Protein AF-A0A838DUM2-F1 (afdb_monomer_lite)

Structure (mmCIF, N/CA/C/O backbone):
data_AF-A0A838DUM2-F1
#
_entry.id   AF-A0A838DUM2-F1
#
loop_
_atom_site.group_PDB
_atom_site.id
_atom_site.type_symbol
_atom_site.label_atom_id
_atom_site.label_alt_id
_atom_site.label_comp_id
_atom_site.label_asym_id
_atom_site.label_entity_id
_atom_site.label_seq_id
_atom_site.pdbx_PDB_ins_code
_atom_site.Cartn_x
_atom_site.Cartn_y
_atom_site.Cartn_z
_atom_site.occupancy
_atom_site.B_iso_or_equiv
_atom_site.auth_seq_id
_atom_site.auth_comp_id
_atom_site.auth_asym_id
_atom_site.auth_atom_id
_atom_site.pdbx_PDB_model_num
ATOM 1 N N . MET A 1 1 ? -48.131 -23.706 46.538 1.00 40.94 1 MET A N 1
ATOM 2 C CA . MET A 1 1 ? -47.218 -24.618 45.820 1.00 40.94 1 MET A CA 1
ATOM 3 C C . MET A 1 1 ? -46.714 -23.875 44.597 1.00 40.94 1 MET A C 1
ATOM 5 O O . MET A 1 1 ? -47.389 -23.863 43.579 1.00 40.94 1 MET A O 1
ATOM 9 N N . MET A 1 2 ? -45.613 -23.144 44.748 1.00 37.94 2 MET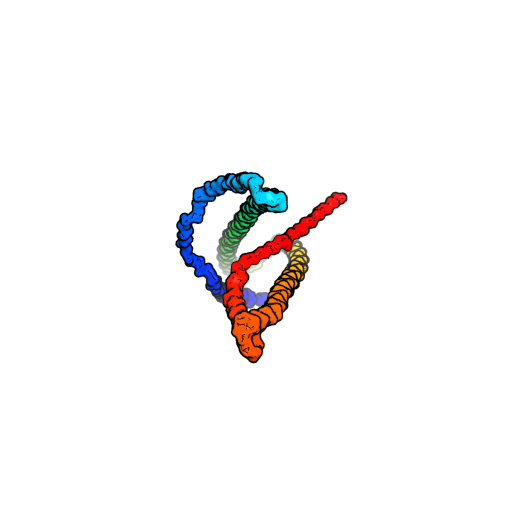 A N 1
ATOM 10 C CA . MET A 1 2 ? -44.943 -22.453 43.649 1.00 37.94 2 MET A CA 1
ATOM 11 C C . MET A 1 2 ? -43.533 -23.018 43.564 1.00 37.94 2 MET A C 1
ATOM 13 O O . MET A 1 2 ? -42.860 -23.141 44.585 1.00 37.94 2 MET A O 1
ATOM 17 N N . ALA A 1 3 ? -43.176 -23.460 42.364 1.00 44.16 3 ALA A N 1
ATOM 18 C CA . ALA A 1 3 ? -41.906 -24.080 42.050 1.00 44.16 3 ALA A CA 1
ATOM 19 C C . ALA A 1 3 ? -40.778 -23.046 42.165 1.00 44.16 3 ALA A C 1
ATOM 21 O O . ALA A 1 3 ? -40.889 -21.948 41.617 1.00 44.16 3 ALA A O 1
ATOM 22 N N . SER A 1 4 ? -39.719 -23.412 42.890 1.00 42.78 4 SER A N 1
ATOM 23 C CA . SER A 1 4 ? -38.443 -22.701 42.880 1.00 42.78 4 SER A CA 1
ATOM 24 C C . SER A 1 4 ? -37.899 -22.643 41.452 1.00 42.78 4 SER A C 1
ATOM 26 O O . SER A 1 4 ? -37.864 -23.686 40.799 1.00 42.78 4 SER A O 1
ATOM 28 N N . PRO A 1 5 ? -37.454 -21.477 40.963 1.00 54.19 5 PRO A N 1
ATOM 29 C CA . PRO A 1 5 ? -36.644 -21.427 39.761 1.00 54.19 5 PRO A CA 1
ATOM 30 C C . PRO A 1 5 ? -35.249 -21.987 40.064 1.00 54.19 5 PRO A C 1
ATOM 32 O O . PRO A 1 5 ? -34.620 -21.632 41.063 1.00 54.19 5 PRO A O 1
ATOM 35 N N . ASP A 1 6 ? -34.819 -22.893 39.191 1.00 49.31 6 ASP A N 1
ATOM 36 C CA . ASP A 1 6 ? -33.543 -23.598 39.185 1.00 49.31 6 ASP A CA 1
ATOM 37 C C . ASP A 1 6 ? -32.340 -22.666 39.393 1.00 49.31 6 ASP A C 1
ATOM 39 O O . ASP A 1 6 ? -32.016 -21.817 38.560 1.00 49.31 6 ASP A O 1
ATOM 43 N N . SER A 1 7 ? -31.637 -22.868 40.508 1.00 50.53 7 SER A N 1
ATOM 44 C CA . SER A 1 7 ? -30.382 -22.199 40.864 1.00 50.53 7 SER A CA 1
ATOM 45 C C . SER A 1 7 ? -29.144 -22.868 40.248 1.00 50.53 7 SER A C 1
ATOM 47 O O . SER A 1 7 ? -28.028 -22.626 40.699 1.00 50.53 7 SER A O 1
ATOM 49 N N . THR A 1 8 ? -29.315 -23.738 39.254 1.00 52.81 8 THR A N 1
ATOM 50 C CA . THR A 1 8 ? -28.240 -24.569 38.685 1.00 52.81 8 THR A CA 1
ATOM 51 C C . THR A 1 8 ? -27.537 -23.959 37.472 1.00 52.81 8 THR A C 1
ATOM 53 O O . THR A 1 8 ? -26.524 -24.496 37.048 1.00 52.81 8 THR A O 1
ATOM 56 N N . ASN A 1 9 ? -27.992 -22.814 36.949 1.00 47.53 9 ASN A N 1
ATOM 57 C CA . ASN A 1 9 ? -27.428 -22.230 35.720 1.00 47.53 9 ASN A CA 1
ATOM 58 C C . ASN A 1 9 ? -26.350 -21.149 35.928 1.00 47.53 9 ASN A C 1
ATOM 60 O O . ASN A 1 9 ? -25.831 -20.613 34.954 1.00 47.53 9 ASN A O 1
ATOM 64 N N . TYR A 1 10 ? -25.997 -20.803 37.171 1.00 46.34 10 TYR A N 1
ATOM 65 C CA . TYR A 1 10 ? -24.968 -19.782 37.435 1.00 46.34 10 TYR A CA 1
ATOM 66 C C . TYR A 1 10 ? -23.569 -20.351 37.696 1.00 46.34 10 TYR A C 1
ATOM 68 O O . TYR A 1 10 ? -22.596 -19.604 37.631 1.00 46.34 10 TYR A O 1
ATOM 76 N N . THR A 1 11 ? -23.435 -21.656 37.939 1.00 51.50 11 THR A N 1
ATOM 77 C CA . THR A 1 11 ? -22.122 -22.299 38.119 1.00 51.50 11 THR A CA 1
ATOM 78 C C . THR A 1 11 ? -21.442 -22.648 36.795 1.00 51.50 11 THR A C 1
ATOM 80 O O . THR A 1 11 ? -20.219 -22.649 36.738 1.00 51.50 11 THR A O 1
ATOM 83 N N . GLU A 1 12 ? -22.196 -22.834 35.708 1.00 47.06 12 GLU A N 1
ATOM 84 C CA . GLU A 1 12 ? -21.633 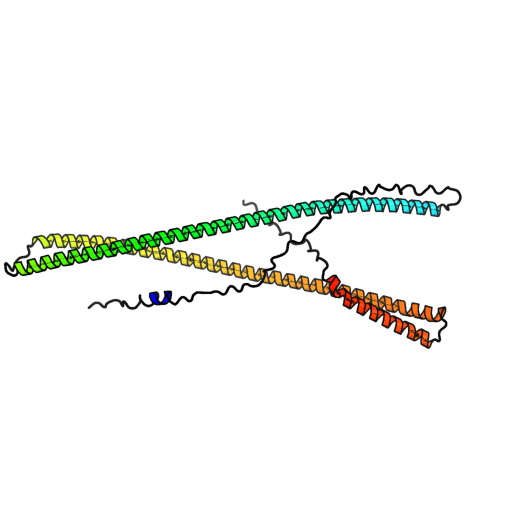-23.216 34.401 1.00 47.06 12 GLU A CA 1
ATOM 85 C C . GLU A 1 12 ? -20.885 -22.060 33.699 1.00 47.06 12 GLU A C 1
ATOM 87 O O . GLU A 1 12 ? -19.980 -22.289 32.904 1.00 47.06 12 GLU A O 1
ATOM 92 N N . TYR A 1 13 ? -21.171 -20.801 34.054 1.00 49.50 13 TYR A N 1
ATOM 93 C CA . TYR A 1 13 ? -20.429 -19.640 33.534 1.00 49.50 13 TYR A CA 1
ATOM 94 C C . TYR A 1 13 ? -19.206 -19.255 34.376 1.00 49.50 13 TYR A C 1
ATOM 96 O O . TYR A 1 13 ? -18.350 -18.519 33.889 1.00 49.50 13 TYR A O 1
ATOM 104 N N . ALA A 1 14 ? -19.115 -19.726 35.623 1.00 49.12 14 ALA A N 1
ATOM 105 C CA . ALA A 1 14 ? -17.955 -19.474 36.477 1.00 49.12 14 ALA A CA 1
ATOM 106 C C . ALA A 1 14 ? -16.799 -20.439 36.164 1.00 49.12 14 ALA A C 1
ATOM 108 O O . ALA A 1 14 ? -15.640 -20.054 36.278 1.00 49.12 14 ALA A O 1
ATOM 109 N N . GLU A 1 15 ? -17.108 -21.652 35.699 1.00 47.84 15 GLU A N 1
ATOM 110 C CA . GLU A 1 15 ? -16.102 -22.640 35.285 1.00 47.84 15 GLU A CA 1
ATOM 111 C C . GLU A 1 15 ? -15.552 -22.361 33.870 1.00 47.84 15 GLU A C 1
ATOM 113 O O . GLU A 1 15 ? -14.394 -22.644 33.583 1.00 47.84 15 GLU A O 1
ATOM 118 N N . ALA A 1 16 ? -16.317 -21.674 33.011 1.00 47.69 16 ALA A N 1
ATOM 119 C CA . ALA A 1 16 ? -15.878 -21.299 31.661 1.00 47.69 16 ALA A CA 1
ATOM 120 C C . ALA A 1 16 ? -14.837 -20.155 31.610 1.00 47.69 16 ALA A C 1
ATOM 122 O O . ALA A 1 16 ? -14.328 -19.841 30.533 1.00 47.69 16 ALA A O 1
ATOM 123 N N . ILE A 1 17 ? -14.524 -19.508 32.741 1.00 50.06 17 ILE A N 1
ATOM 124 C CA . ILE A 1 17 ? -13.531 -18.417 32.811 1.00 50.06 17 ILE A CA 1
ATOM 125 C C . ILE A 1 17 ? -12.163 -18.924 33.302 1.00 50.06 17 ILE A C 1
ATOM 127 O O . ILE A 1 17 ? -11.152 -18.288 33.008 1.00 50.06 17 ILE A O 1
ATOM 131 N N . ASP A 1 18 ? -12.104 -20.091 33.954 1.00 43.62 18 ASP A N 1
ATOM 132 C CA . ASP A 1 18 ? -10.847 -20.695 34.435 1.00 43.62 18 ASP A CA 1
ATOM 133 C C . ASP A 1 18 ? -10.239 -21.712 33.439 1.00 43.62 18 ASP A C 1
ATOM 135 O O . ASP A 1 18 ? -9.078 -22.093 33.568 1.00 43.62 18 ASP A O 1
ATOM 139 N N . GLU A 1 19 ? -10.980 -22.092 32.386 1.00 44.69 19 GLU A N 1
ATOM 140 C CA . GLU A 1 19 ? -10.500 -22.917 31.256 1.00 44.69 19 GLU A CA 1
ATOM 141 C C . GLU A 1 19 ? -10.211 -22.115 29.971 1.00 44.69 19 GLU A C 1
ATOM 143 O O . GLU A 1 19 ? -10.012 -22.684 28.894 1.00 44.69 19 GLU A O 1
ATOM 148 N N . ALA A 1 20 ? -10.128 -20.784 30.053 1.00 42.66 20 ALA A N 1
ATOM 149 C CA . ALA A 1 20 ? -9.544 -20.004 28.968 1.00 42.66 20 ALA A CA 1
ATOM 150 C C . ALA A 1 20 ? -8.030 -20.264 28.941 1.00 42.66 20 ALA A C 1
ATOM 152 O O . ALA A 1 20 ? -7.252 -19.588 29.619 1.00 42.66 20 ALA A O 1
ATOM 153 N N . GLU A 1 21 ? -7.632 -21.274 28.161 1.00 47.03 21 GLU A N 1
ATOM 154 C CA . GLU A 1 21 ? -6.247 -21.545 27.793 1.00 47.03 21 GLU A CA 1
ATOM 155 C C . GLU A 1 21 ? -5.507 -20.220 27.557 1.00 47.03 21 GLU A C 1
ATOM 157 O O . GLU A 1 21 ? -6.019 -19.349 26.837 1.00 47.03 21 GLU A O 1
ATOM 162 N N . PRO A 1 22 ? -4.300 -20.027 28.120 1.00 45.38 22 PRO A N 1
ATOM 163 C CA . PRO A 1 22 ? -3.487 -18.911 27.696 1.00 45.38 22 PRO A CA 1
ATOM 164 C C . PRO A 1 22 ? -3.263 -19.110 26.202 1.00 45.38 22 PRO A C 1
ATOM 166 O O . PRO A 1 22 ? -2.582 -20.046 25.791 1.00 45.38 22 PRO A O 1
ATOM 169 N N . ILE A 1 23 ? -3.833 -18.227 25.382 1.00 47.06 23 ILE A N 1
ATOM 170 C CA . ILE A 1 23 ? -3.444 -18.086 23.985 1.00 47.06 23 ILE A CA 1
ATOM 171 C C . ILE A 1 23 ? -2.022 -17.515 24.018 1.00 47.06 23 ILE A C 1
ATOM 173 O O . ILE A 1 23 ? -1.770 -16.340 23.756 1.00 47.06 23 ILE A O 1
ATOM 177 N N . THR A 1 24 ? -1.058 -18.368 24.353 1.00 43.62 24 THR A N 1
ATOM 178 C CA . THR A 1 24 ? 0.316 -18.309 23.885 1.00 43.62 24 THR A CA 1
ATOM 179 C C . THR A 1 24 ? 0.258 -18.594 22.393 1.00 43.62 24 THR A C 1
ATOM 181 O O . THR A 1 24 ? 0.690 -19.631 21.891 1.00 43.62 24 THR A O 1
ATOM 184 N N . GLY A 1 25 ? -0.289 -17.617 21.666 1.00 37.62 25 GLY A N 1
ATOM 185 C CA . GLY A 1 25 ? 0.040 -17.401 20.278 1.00 37.62 25 GLY A CA 1
ATOM 186 C C . GLY A 1 25 ? 1.548 -17.249 20.237 1.00 37.62 25 GLY A C 1
ATOM 187 O O . GLY A 1 25 ? 2.103 -16.205 20.579 1.00 37.62 25 GLY A O 1
ATOM 188 N N . THR A 1 26 ? 2.202 -18.348 19.894 1.00 36.12 26 THR A N 1
ATOM 189 C CA . THR A 1 26 ? 3.570 -18.398 19.424 1.00 36.12 26 THR A CA 1
ATOM 190 C C . THR A 1 26 ? 3.612 -17.457 18.229 1.00 36.12 26 THR A C 1
ATOM 192 O O . THR A 1 26 ? 3.301 -17.821 17.100 1.00 36.12 26 THR A O 1
ATOM 195 N N . PHE A 1 27 ? 3.939 -16.193 18.497 1.00 38.66 27 PHE A N 1
ATOM 196 C CA . PHE A 1 27 ? 4.545 -15.337 17.501 1.00 38.66 27 PHE A CA 1
ATOM 197 C C . PHE A 1 27 ? 5.826 -16.056 17.114 1.00 38.66 27 PHE A C 1
ATOM 199 O O . PHE A 1 27 ? 6.833 -15.965 17.816 1.00 38.66 27 PHE A O 1
ATOM 206 N N . GLU A 1 28 ? 5.774 -16.827 16.029 1.00 34.78 28 GLU A N 1
ATOM 207 C CA . GLU A 1 28 ? 6.989 -17.144 15.309 1.00 34.78 28 GLU A CA 1
ATOM 208 C C . GLU A 1 28 ? 7.709 -15.815 15.050 1.00 34.78 28 GLU A C 1
ATOM 210 O O . GLU A 1 28 ? 7.148 -14.923 14.399 1.00 34.78 28 GLU A O 1
ATOM 215 N N . PRO A 1 29 ? 8.946 -15.647 15.543 1.00 44.38 29 PRO A N 1
ATOM 216 C CA . PRO A 1 29 ? 9.801 -14.578 15.086 1.00 44.38 29 PRO A CA 1
ATOM 217 C C . PRO A 1 29 ? 10.271 -14.986 13.691 1.00 44.38 29 PRO A C 1
ATOM 219 O O . PRO A 1 29 ? 11.353 -15.544 13.511 1.00 44.38 29 PRO A O 1
ATOM 222 N N . SER A 1 30 ? 9.424 -14.749 12.692 1.00 36.03 30 SER A N 1
ATOM 223 C CA . SER A 1 30 ? 9.791 -14.919 11.292 1.00 36.03 30 SER A CA 1
ATOM 224 C C . SER A 1 30 ? 10.743 -13.783 10.914 1.00 36.03 30 SER A C 1
ATOM 226 O O . SER A 1 30 ? 10.346 -12.690 10.523 1.00 36.03 30 SER A O 1
ATOM 228 N N . THR A 1 31 ? 12.021 -14.036 11.200 1.00 48.41 31 THR A N 1
ATOM 229 C CA . THR A 1 31 ? 13.202 -13.644 10.427 1.00 48.41 31 THR A CA 1
ATOM 230 C C . THR A 1 31 ? 13.082 -12.349 9.623 1.00 48.41 31 THR A C 1
ATOM 232 O O . THR A 1 31 ? 12.825 -12.389 8.425 1.00 48.41 31 THR A O 1
ATOM 235 N N . ASP A 1 32 ? 13.417 -11.220 10.248 1.00 34.44 32 ASP A N 1
ATOM 236 C CA . ASP A 1 32 ? 14.267 -10.233 9.569 1.00 34.44 32 ASP A CA 1
ATOM 237 C C . ASP A 1 32 ? 15.098 -9.418 10.573 1.00 34.44 32 ASP A C 1
ATOM 239 O O . ASP A 1 32 ? 15.127 -8.190 10.612 1.00 34.44 32 ASP A O 1
ATOM 243 N N . ALA A 1 33 ? 15.809 -10.145 11.436 1.00 39.12 33 ALA A N 1
ATOM 244 C CA . ALA A 1 33 ? 17.006 -9.619 12.065 1.00 39.12 33 ALA A CA 1
ATOM 245 C C . ALA A 1 33 ? 18.149 -9.659 11.038 1.00 39.12 33 ALA A C 1
ATOM 247 O O . ALA A 1 33 ? 18.987 -10.556 11.054 1.00 39.12 33 ALA A O 1
ATOM 248 N N . MET A 1 34 ? 18.218 -8.650 10.171 1.00 31.22 34 MET A N 1
ATOM 249 C CA . MET A 1 34 ? 19.501 -8.170 9.653 1.00 31.22 34 MET A CA 1
ATOM 250 C C . MET A 1 34 ? 19.785 -6.800 10.258 1.00 31.22 34 MET A C 1
ATOM 252 O O . MET A 1 34 ? 19.723 -5.747 9.627 1.00 31.22 34 MET A O 1
ATOM 256 N N . VAL A 1 35 ? 20.124 -6.842 11.544 1.00 41.22 35 VAL A N 1
ATOM 257 C CA . VAL A 1 35 ? 20.884 -5.785 12.194 1.00 41.22 35 VAL A CA 1
ATOM 258 C C . VAL A 1 35 ? 22.358 -5.969 11.820 1.00 41.22 35 VAL A C 1
ATOM 260 O O . VAL A 1 35 ? 22.960 -6.995 12.122 1.00 41.22 35 VAL A O 1
ATOM 263 N N . GLN A 1 36 ? 22.906 -4.892 11.246 1.00 39.31 36 GLN A N 1
ATOM 264 C CA . GLN A 1 36 ? 24.317 -4.476 11.178 1.00 39.31 36 GLN A CA 1
ATOM 265 C C . GLN A 1 36 ? 25.225 -5.002 10.044 1.00 39.31 36 GLN A C 1
ATOM 267 O O . GLN A 1 36 ? 25.034 -6.104 9.542 1.00 39.31 36 GLN A O 1
ATOM 272 N N . PRO A 1 37 ? 26.264 -4.222 9.643 1.00 43.34 37 PRO A N 1
ATOM 273 C CA . PRO A 1 37 ? 26.786 -3.025 10.312 1.00 43.34 37 PRO A CA 1
ATOM 274 C C . PRO A 1 37 ? 26.807 -1.746 9.466 1.00 43.34 37 PRO A C 1
ATOM 276 O O . PRO A 1 37 ? 26.783 -1.750 8.236 1.00 43.34 37 PRO A O 1
ATOM 279 N N . ALA A 1 38 ? 26.968 -0.634 10.185 1.00 44.72 38 ALA A N 1
ATOM 280 C CA . ALA A 1 38 ? 27.585 0.581 9.686 1.00 44.72 38 ALA A CA 1
ATOM 281 C C . ALA A 1 38 ? 28.856 0.241 8.883 1.00 44.72 38 ALA A C 1
ATOM 283 O O . ALA A 1 38 ? 29.897 -0.107 9.440 1.00 44.72 38 ALA A O 1
ATOM 284 N N . ARG A 1 39 ? 28.768 0.347 7.557 1.00 35.72 39 ARG A N 1
ATOM 285 C CA . ARG A 1 39 ? 29.913 0.329 6.645 1.00 35.72 39 ARG A CA 1
ATOM 286 C C . ARG A 1 39 ? 30.048 1.709 6.021 1.00 35.72 39 ARG A C 1
ATOM 288 O O . ARG A 1 39 ? 29.409 2.032 5.031 1.00 35.72 39 ARG A O 1
ATOM 295 N N . SER A 1 40 ? 30.857 2.530 6.680 1.00 40.75 40 SER A N 1
ATOM 296 C CA . SER A 1 40 ? 31.977 3.231 6.049 1.00 40.75 40 SER A CA 1
ATOM 297 C C . SER A 1 40 ? 31.897 3.454 4.528 1.00 40.75 40 SER A C 1
ATOM 299 O O . SER A 1 40 ? 32.731 2.945 3.782 1.00 40.75 40 SER A O 1
ATOM 301 N N . GLU A 1 41 ? 31.027 4.355 4.069 1.00 37.34 41 GLU A N 1
ATOM 302 C CA . GLU A 1 41 ? 31.350 5.150 2.880 1.00 37.34 41 GLU A CA 1
ATOM 303 C C . GLU A 1 41 ? 32.230 6.323 3.304 1.00 37.34 41 GLU A C 1
ATOM 305 O O . GLU A 1 41 ? 31.829 7.471 3.497 1.00 37.34 41 GLU A O 1
ATOM 310 N N . ARG A 1 42 ? 33.509 5.972 3.460 1.00 39.28 42 ARG A N 1
ATOM 311 C CA . ARG A 1 42 ? 34.613 6.868 3.146 1.00 39.28 42 ARG A CA 1
ATOM 312 C C . ARG A 1 42 ? 34.259 7.650 1.884 1.00 39.28 42 ARG A C 1
ATOM 314 O O . ARG A 1 42 ? 33.980 7.057 0.849 1.00 39.28 42 ARG A O 1
ATOM 321 N N . GLN A 1 43 ? 34.376 8.969 1.987 1.00 47.84 43 GLN A N 1
ATOM 322 C CA . GLN A 1 43 ? 35.115 9.785 1.027 1.00 47.84 43 GLN A CA 1
ATOM 323 C C . GLN A 1 43 ? 35.125 9.235 -0.403 1.00 47.84 43 GLN A C 1
ATOM 325 O O . GLN A 1 43 ? 36.002 8.445 -0.749 1.00 47.84 43 GLN A O 1
ATOM 330 N N . ARG A 1 44 ? 34.233 9.754 -1.250 1.00 45.66 44 ARG A N 1
ATOM 331 C CA . ARG A 1 44 ? 34.570 10.252 -2.595 1.00 45.66 44 ARG A CA 1
ATOM 332 C C . ARG A 1 44 ? 33.313 10.763 -3.292 1.00 45.66 44 ARG A C 1
ATOM 334 O O . ARG A 1 44 ? 32.663 10.051 -4.036 1.00 45.66 44 ARG A O 1
ATOM 341 N N . ALA A 1 45 ? 33.047 12.051 -3.129 1.00 36.97 45 ALA A N 1
ATOM 342 C CA . ALA A 1 45 ? 32.446 12.846 -4.194 1.00 36.97 45 ALA A CA 1
ATOM 343 C C . ALA A 1 45 ? 32.871 14.301 -4.011 1.00 36.97 45 ALA A C 1
ATOM 345 O O . ALA A 1 45 ? 32.127 15.178 -3.592 1.00 36.97 45 ALA A O 1
ATOM 346 N N . ASN A 1 46 ? 34.149 14.512 -4.294 1.00 45.50 46 ASN A N 1
ATOM 347 C CA . ASN A 1 46 ? 34.711 15.778 -4.724 1.00 45.50 46 ASN A CA 1
ATOM 348 C C . ASN A 1 46 ? 33.720 16.503 -5.668 1.00 45.50 46 ASN A C 1
ATOM 350 O O . ASN A 1 46 ? 33.431 15.952 -6.729 1.00 45.50 46 ASN A O 1
ATOM 354 N N . PRO A 1 47 ? 33.282 17.750 -5.412 1.00 45.03 47 PRO A N 1
ATOM 355 C CA . PRO A 1 47 ? 32.909 18.645 -6.494 1.00 45.03 47 PRO A CA 1
ATOM 356 C C . PRO A 1 47 ? 34.122 19.483 -6.936 1.00 45.03 47 PRO A C 1
ATOM 358 O O . PRO A 1 47 ? 33.958 20.515 -7.577 1.00 45.03 47 PRO A O 1
ATOM 361 N N . ARG A 1 48 ? 35.369 19.060 -6.661 1.00 44.25 48 ARG A N 1
ATOM 362 C CA . ARG A 1 48 ? 36.534 19.516 -7.441 1.00 44.25 48 ARG A CA 1
ATOM 363 C C . ARG A 1 48 ? 36.695 18.628 -8.661 1.00 44.25 48 ARG A C 1
ATOM 365 O O . ARG A 1 48 ? 37.500 17.707 -8.712 1.00 44.25 48 ARG A O 1
ATOM 372 N N . GLY A 1 49 ? 35.845 18.922 -9.627 1.00 42.00 49 GLY A N 1
ATOM 373 C CA . GLY A 1 49 ? 35.839 18.303 -10.940 1.00 42.00 49 GLY A CA 1
ATOM 374 C C . GLY A 1 49 ? 35.052 19.122 -11.951 1.00 42.00 49 GLY A C 1
ATOM 375 O O . GLY A 1 49 ? 34.682 18.597 -12.992 1.00 42.00 49 GLY A O 1
ATOM 376 N N . ARG A 1 50 ? 34.824 20.420 -11.691 1.00 45.19 50 ARG A N 1
ATOM 377 C CA . ARG A 1 50 ? 34.692 21.400 -12.773 1.00 45.19 50 ARG A CA 1
ATOM 378 C C . ARG A 1 50 ? 36.047 21.464 -13.484 1.00 45.19 50 ARG A C 1
ATOM 380 O O . ARG A 1 50 ? 36.758 22.458 -13.408 1.00 45.19 50 ARG A O 1
ATOM 387 N N . GLN A 1 51 ? 36.393 20.403 -14.211 1.00 43.94 51 GLN A N 1
ATOM 388 C CA . GLN A 1 51 ? 37.031 20.609 -15.491 1.00 43.94 51 GLN A CA 1
ATOM 389 C C . GLN A 1 51 ? 35.981 21.375 -16.286 1.00 43.94 51 GLN A C 1
ATOM 391 O O . GLN A 1 51 ? 35.068 20.815 -16.889 1.00 43.94 51 GLN A O 1
ATOM 396 N N . GLN A 1 52 ? 36.077 22.701 -16.192 1.00 44.78 52 GLN A N 1
ATOM 397 C CA . GLN A 1 52 ? 35.878 23.544 -17.347 1.00 44.78 52 GLN A CA 1
ATOM 398 C C . GLN A 1 52 ? 36.685 22.864 -18.450 1.00 44.78 52 GLN A C 1
ATOM 400 O O . GLN A 1 52 ? 37.889 23.079 -18.572 1.00 44.78 52 GLN A O 1
ATOM 405 N N . ILE A 1 53 ? 36.047 21.953 -19.186 1.00 48.69 53 ILE A N 1
ATOM 406 C CA . ILE A 1 53 ? 36.510 21.582 -20.505 1.00 48.69 53 ILE A CA 1
ATOM 407 C C . ILE A 1 53 ? 36.419 22.916 -21.216 1.00 48.69 53 ILE A C 1
ATOM 409 O O . ILE A 1 53 ? 35.336 23.349 -21.611 1.00 48.69 53 ILE A O 1
ATOM 413 N N . HIS A 1 54 ? 37.544 23.636 -21.221 1.00 42.38 54 HIS A N 1
ATOM 414 C CA . HIS A 1 54 ? 37.738 24.760 -22.104 1.00 42.38 54 HIS A CA 1
ATOM 415 C C . HIS A 1 54 ? 37.184 24.287 -23.440 1.00 42.38 54 HIS A C 1
ATOM 417 O O . HIS A 1 54 ? 37.531 23.167 -23.846 1.00 42.38 54 HIS A O 1
ATOM 423 N N . PRO A 1 55 ? 36.293 25.044 -24.094 1.00 48.78 55 PRO A N 1
ATOM 424 C CA . PRO A 1 55 ? 36.005 24.774 -25.483 1.00 48.78 55 PRO A CA 1
ATOM 425 C C . PRO A 1 55 ? 37.356 24.906 -26.181 1.00 48.78 55 PRO A C 1
ATOM 427 O O . PRO A 1 55 ? 37.799 26.011 -26.481 1.00 48.78 55 PRO A O 1
ATOM 430 N N . ARG A 1 56 ? 38.080 23.786 -26.329 1.00 45.50 56 ARG A N 1
ATOM 431 C CA . ARG A 1 56 ? 39.288 23.725 -27.131 1.00 45.50 56 ARG A CA 1
ATOM 432 C C . ARG A 1 56 ? 38.801 24.204 -28.477 1.00 45.50 56 ARG A C 1
ATOM 434 O O . ARG A 1 56 ? 37.992 23.519 -29.108 1.00 45.50 56 ARG A O 1
ATOM 441 N N . HIS A 1 57 ? 39.226 25.415 -28.823 1.00 47.28 57 HIS A N 1
ATOM 442 C CA . HIS A 1 57 ? 39.169 25.979 -30.153 1.00 47.28 57 HIS A CA 1
ATOM 443 C C . HIS A 1 57 ? 39.683 24.901 -31.106 1.00 47.28 57 HIS A C 1
ATOM 445 O O . HIS A 1 57 ? 40.875 24.720 -31.305 1.00 47.28 57 HIS A O 1
ATOM 451 N N . THR A 1 58 ? 38.751 24.108 -31.607 1.00 50.59 58 THR A N 1
ATOM 452 C CA . THR A 1 58 ? 38.932 23.141 -32.687 1.00 50.59 58 THR A CA 1
ATOM 453 C C . THR A 1 58 ? 38.218 23.658 -33.933 1.00 50.59 58 THR A C 1
ATOM 455 O O . THR A 1 58 ? 38.079 22.932 -34.907 1.00 50.59 58 THR A O 1
ATOM 458 N N . ASP A 1 59 ? 37.793 24.928 -33.907 1.00 50.44 59 ASP A N 1
ATOM 459 C CA . ASP A 1 59 ? 37.261 25.659 -35.059 1.00 50.44 59 ASP A CA 1
ATOM 460 C C . ASP A 1 59 ? 38.359 26.184 -35.983 1.00 50.44 59 ASP A C 1
ATOM 462 O O . ASP A 1 59 ? 38.071 26.631 -37.087 1.00 50.44 59 ASP A O 1
ATOM 466 N N . LEU A 1 60 ? 39.624 26.059 -35.590 1.00 54.88 60 LEU A N 1
ATOM 467 C CA . LEU A 1 60 ? 40.752 26.367 -36.452 1.00 54.88 60 LEU A CA 1
ATOM 468 C C . LEU A 1 60 ? 41.481 25.065 -36.778 1.00 54.88 60 LEU A C 1
ATOM 470 O O . LEU A 1 60 ? 42.580 24.802 -36.300 1.00 54.88 60 LEU A O 1
ATOM 474 N N . LEU A 1 61 ? 40.851 24.228 -37.608 1.00 53.38 61 LEU A N 1
ATOM 475 C CA . LEU A 1 61 ? 41.658 23.433 -38.536 1.00 53.38 61 LEU A CA 1
ATOM 476 C C . LEU A 1 61 ? 42.529 24.445 -39.299 1.00 53.38 61 LEU A C 1
ATOM 478 O O . LEU A 1 61 ? 41.950 25.417 -39.799 1.00 53.38 61 LEU A O 1
ATOM 482 N N . PRO A 1 62 ? 43.865 24.271 -39.348 1.00 58.75 62 PRO A N 1
ATOM 483 C CA . PRO A 1 62 ? 44.747 25.222 -40.011 1.00 58.75 62 PRO A CA 1
ATOM 484 C C . PRO A 1 62 ? 44.204 25.511 -41.416 1.00 58.75 62 PRO A C 1
ATOM 486 O O . PRO A 1 62 ? 43.720 24.578 -42.072 1.00 58.75 62 PRO A O 1
ATOM 489 N N . PRO A 1 63 ? 44.187 26.782 -41.861 1.00 54.88 63 PRO A N 1
ATOM 490 C CA . PRO A 1 63 ? 43.829 27.085 -43.235 1.00 54.88 63 PRO A CA 1
ATOM 491 C C . PRO A 1 63 ? 44.759 26.254 -44.115 1.00 54.88 63 PRO A C 1
ATOM 493 O O . PRO A 1 63 ? 45.976 26.364 -44.010 1.00 54.88 63 PRO A O 1
ATOM 496 N N . LEU A 1 64 ? 44.183 25.342 -44.899 1.00 52.38 64 LEU A N 1
ATOM 497 C CA . LEU A 1 64 ? 44.930 24.624 -45.920 1.00 52.38 64 LEU A CA 1
ATOM 498 C C . LEU A 1 64 ? 45.474 25.700 -46.857 1.00 52.38 64 LEU A C 1
ATOM 500 O O . LEU A 1 64 ? 44.689 26.351 -47.548 1.00 52.38 64 LEU A O 1
ATOM 504 N N . GLU A 1 65 ? 46.787 25.926 -46.805 1.00 47.97 65 GLU A N 1
ATOM 505 C CA . GLU A 1 65 ? 47.499 26.738 -47.785 1.00 47.97 65 GLU A CA 1
ATOM 506 C C . GLU A 1 65 ? 47.066 26.272 -49.180 1.00 47.97 65 GLU A C 1
ATOM 508 O O . GLU A 1 65 ? 46.988 25.077 -49.483 1.00 47.97 65 GLU A O 1
ATOM 513 N N . SER A 1 66 ? 46.644 27.242 -49.977 1.00 51.41 66 SER A N 1
ATOM 514 C CA . SER A 1 66 ? 45.709 27.122 -51.094 1.00 51.41 66 SER A CA 1
ATOM 515 C C . SER A 1 66 ? 46.250 26.434 -52.344 1.00 51.41 66 SER A C 1
ATOM 517 O O . SER A 1 66 ? 45.583 26.460 -53.376 1.00 51.41 66 SER A O 1
ATOM 519 N N . ASP A 1 67 ? 47.415 25.797 -52.297 1.00 52.56 67 ASP A N 1
ATOM 520 C CA . ASP A 1 67 ? 48.172 25.658 -53.540 1.00 52.56 67 ASP A CA 1
ATOM 521 C C . ASP A 1 67 ? 47.964 24.335 -54.288 1.00 52.56 67 ASP A C 1
ATOM 523 O O . ASP A 1 67 ? 48.376 24.234 -55.437 1.00 52.56 67 ASP A O 1
ATOM 527 N N . THR A 1 68 ? 47.237 23.345 -53.743 1.00 54.75 68 THR A N 1
ATOM 528 C CA . THR A 1 68 ? 46.901 22.106 -54.497 1.00 54.75 68 THR A CA 1
ATOM 529 C C . THR A 1 68 ? 45.610 21.373 -54.076 1.00 54.75 68 THR A C 1
ATOM 531 O O . THR A 1 68 ? 45.465 20.173 -54.321 1.00 54.75 68 THR A O 1
ATOM 534 N N . THR A 1 69 ? 44.613 22.027 -53.464 1.00 58.47 69 THR A N 1
ATOM 535 C CA . THR A 1 69 ? 43.356 21.334 -53.097 1.00 58.47 69 THR A CA 1
ATOM 536 C C . THR A 1 69 ? 42.279 21.451 -54.177 1.00 58.47 69 THR A C 1
ATOM 538 O O . THR A 1 69 ? 41.740 22.518 -54.453 1.00 58.47 69 THR A O 1
ATOM 541 N N . SER A 1 70 ? 41.915 20.311 -54.775 1.00 70.06 70 SER A N 1
ATOM 542 C CA . SER A 1 70 ? 40.782 20.195 -55.702 1.00 70.06 70 SER A CA 1
ATOM 543 C C . SER A 1 70 ? 39.504 20.813 -55.096 1.00 70.06 70 SER A C 1
ATOM 545 O O . SER A 1 70 ? 39.184 20.519 -53.940 1.00 70.06 70 SER A O 1
ATOM 547 N N . PRO A 1 71 ? 38.700 21.588 -55.854 1.00 76.81 71 PRO A N 1
ATOM 548 C CA . PRO A 1 71 ? 37.491 22.255 -55.347 1.00 76.81 71 PRO A CA 1
ATOM 549 C C . PRO A 1 71 ? 36.450 21.286 -54.758 1.00 76.81 71 PRO A C 1
ATOM 551 O O . PRO A 1 71 ? 35.605 21.685 -53.955 1.00 76.81 71 PRO A O 1
ATOM 554 N N . LYS A 1 72 ? 36.517 19.996 -55.117 1.00 79.62 72 LYS A N 1
ATOM 555 C CA . LYS A 1 72 ? 35.692 18.936 -54.518 1.00 79.62 72 LYS A CA 1
ATOM 556 C C . LYS A 1 72 ? 36.045 18.688 -53.046 1.00 79.62 72 LYS A C 1
ATOM 558 O O . LYS A 1 72 ? 35.141 18.536 -52.230 1.00 79.62 72 LYS A O 1
ATOM 563 N N . ILE A 1 73 ? 37.335 18.717 -52.703 1.00 78.69 73 ILE A N 1
ATOM 564 C CA . ILE A 1 73 ? 37.830 18.518 -51.332 1.00 78.69 73 ILE A CA 1
ATOM 565 C C . ILE A 1 73 ? 37.426 19.712 -50.458 1.00 78.69 73 ILE A C 1
ATOM 567 O O . ILE A 1 73 ? 36.927 19.522 -49.353 1.00 78.69 73 ILE A O 1
ATOM 571 N N . ALA A 1 74 ? 37.537 20.938 -50.978 1.00 78.31 74 ALA A N 1
ATOM 572 C CA . ALA A 1 74 ? 37.124 22.145 -50.259 1.00 78.31 74 ALA A CA 1
ATOM 573 C C . ALA A 1 74 ? 35.622 22.141 -49.904 1.00 78.31 74 ALA A C 1
ATOM 575 O O . ALA A 1 74 ? 35.253 22.458 -48.772 1.00 78.31 74 ALA A O 1
ATOM 576 N N . ARG A 1 75 ? 34.752 21.713 -50.834 1.00 83.69 75 ARG A N 1
ATOM 577 C CA . ARG A 1 75 ? 33.308 21.560 -50.569 1.00 83.69 75 ARG A CA 1
ATOM 578 C C . ARG A 1 75 ? 33.022 20.487 -49.522 1.00 83.69 75 ARG A C 1
ATOM 580 O O . ARG A 1 75 ? 32.210 20.716 -48.633 1.00 83.69 75 ARG A O 1
ATOM 587 N N . GLN A 1 76 ? 33.706 19.346 -49.589 1.00 86.00 76 GLN A N 1
ATOM 588 C CA . GLN A 1 76 ? 33.536 18.278 -48.604 1.00 86.00 76 GLN A CA 1
ATOM 589 C C . GLN A 1 76 ? 33.956 18.730 -47.197 1.00 86.00 76 GLN A C 1
ATOM 591 O O . GLN A 1 76 ? 33.252 18.460 -46.229 1.00 86.00 76 GLN A O 1
ATOM 596 N N . VAL A 1 77 ? 35.055 19.481 -47.076 1.00 85.19 77 VAL A N 1
ATOM 597 C CA . VAL A 1 77 ? 35.492 20.056 -45.794 1.00 85.19 77 VAL A CA 1
ATOM 598 C C . VAL A 1 77 ? 34.477 21.071 -45.256 1.00 85.19 77 VAL A C 1
ATOM 600 O O . VAL A 1 77 ? 34.225 21.085 -44.052 1.00 85.19 77 VAL A O 1
ATOM 603 N N . ALA A 1 78 ? 33.863 21.889 -46.117 1.00 85.19 78 ALA A N 1
ATOM 604 C CA . ALA A 1 78 ? 32.804 22.813 -45.707 1.00 85.19 78 ALA A CA 1
ATOM 605 C C . ALA A 1 78 ? 31.573 22.071 -45.152 1.00 85.19 78 ALA A C 1
ATOM 607 O O . ALA A 1 78 ? 31.126 22.389 -44.050 1.00 85.19 78 ALA A O 1
ATOM 608 N N . VAL A 1 79 ? 31.106 21.021 -45.839 1.00 90.38 79 VAL A N 1
ATOM 609 C CA . VAL A 1 79 ? 29.984 20.179 -45.375 1.00 90.38 79 VAL A CA 1
ATOM 610 C C . VAL A 1 79 ? 30.303 19.522 -44.027 1.00 90.38 79 VAL A C 1
ATOM 612 O O . VAL A 1 79 ? 29.519 19.622 -43.087 1.00 90.38 79 VAL A O 1
ATOM 615 N N . MET A 1 80 ? 31.496 18.941 -43.871 1.00 85.44 80 MET A N 1
ATOM 616 C CA . MET A 1 80 ? 31.915 18.309 -42.609 1.00 85.44 80 MET A CA 1
ATOM 617 C C . MET A 1 80 ? 32.015 19.305 -41.439 1.00 85.44 80 MET A C 1
ATOM 619 O O . MET A 1 80 ? 31.831 18.926 -40.276 1.00 85.44 80 MET A O 1
ATOM 623 N N . ARG A 1 81 ? 32.317 20.582 -41.719 1.00 87.50 81 ARG A N 1
ATOM 624 C CA . ARG A 1 81 ? 32.323 21.659 -40.715 1.00 87.50 81 ARG A CA 1
ATOM 625 C C . ARG A 1 81 ? 30.907 22.048 -40.301 1.00 87.50 81 ARG A C 1
ATOM 627 O O . ARG A 1 81 ? 30.656 22.211 -39.106 1.00 87.50 81 ARG A O 1
ATOM 634 N N . GLU A 1 82 ? 29.987 22.163 -41.254 1.00 93.00 82 GLU A N 1
ATOM 635 C CA . GLU A 1 82 ? 28.574 22.438 -40.973 1.00 93.00 82 GLU A CA 1
ATOM 636 C C . GLU A 1 82 ? 27.929 21.311 -40.161 1.00 93.00 82 GLU A C 1
ATOM 638 O O . GLU A 1 82 ? 27.273 21.577 -39.150 1.00 93.00 82 GLU A O 1
ATOM 643 N N . GLU A 1 83 ? 28.190 20.054 -40.521 1.00 92.06 83 GLU A N 1
ATOM 644 C CA . GLU A 1 83 ? 27.711 18.890 -39.772 1.00 92.06 83 GLU A CA 1
ATOM 645 C C . GLU A 1 83 ? 28.282 18.846 -38.353 1.00 92.06 83 GLU A C 1
ATOM 647 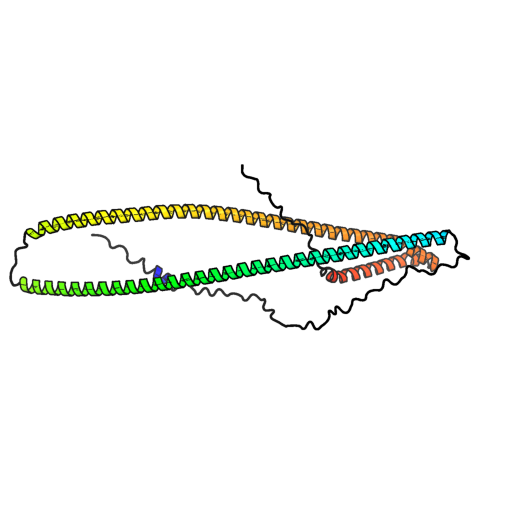O O . GLU A 1 83 ? 27.531 18.658 -37.396 1.00 92.06 83 GLU A O 1
ATOM 652 N N . ASN A 1 84 ? 29.582 19.107 -38.172 1.00 90.19 84 ASN A N 1
ATOM 653 C CA . ASN A 1 84 ? 30.166 19.212 -36.832 1.00 90.19 84 ASN A CA 1
ATOM 654 C C . ASN A 1 84 ? 29.509 20.316 -36.000 1.00 90.19 84 ASN A C 1
ATOM 656 O O . ASN A 1 84 ? 29.246 20.121 -34.812 1.00 90.19 84 ASN A O 1
ATOM 660 N N . ARG A 1 85 ? 29.228 21.475 -36.606 1.00 93.88 85 ARG A N 1
ATOM 661 C CA . ARG A 1 85 ? 28.540 22.574 -35.920 1.00 93.88 85 ARG A CA 1
ATOM 662 C C . ARG A 1 85 ? 27.123 22.168 -35.512 1.00 93.88 85 ARG A C 1
ATOM 664 O O . ARG A 1 85 ? 26.730 22.421 -34.375 1.00 93.88 85 ARG A O 1
ATOM 671 N N . ARG A 1 86 ? 26.387 21.490 -36.397 1.00 95.94 86 ARG A N 1
ATOM 672 C CA . ARG A 1 86 ? 25.049 20.956 -36.107 1.00 95.94 86 ARG A CA 1
ATOM 673 C C . ARG A 1 86 ? 25.081 19.940 -34.965 1.00 95.94 86 ARG A C 1
ATOM 675 O O . ARG A 1 86 ? 24.334 20.103 -34.006 1.00 95.94 86 ARG A O 1
ATOM 682 N N . LEU A 1 87 ? 25.975 18.952 -35.029 1.00 92.69 87 LEU A N 1
ATOM 683 C CA . LEU A 1 87 ? 26.113 17.919 -33.996 1.00 92.69 87 LEU A CA 1
ATOM 684 C C . LEU A 1 87 ? 26.490 18.518 -32.636 1.00 92.69 87 LEU A C 1
ATOM 686 O O . LEU A 1 87 ? 26.000 18.067 -31.604 1.00 92.69 87 LEU A O 1
ATOM 690 N N . ARG A 1 88 ? 27.325 19.563 -32.609 1.00 90.31 88 ARG A N 1
ATOM 691 C CA . ARG A 1 88 ? 27.652 20.285 -31.369 1.00 90.31 88 ARG A CA 1
ATOM 692 C C . ARG A 1 88 ? 26.436 20.989 -30.777 1.00 90.31 88 ARG A C 1
ATOM 694 O O . ARG A 1 88 ? 26.242 20.908 -29.566 1.00 90.31 88 ARG A O 1
ATOM 701 N N . ASN A 1 89 ? 25.631 21.651 -31.607 1.00 95.12 89 ASN A N 1
ATOM 702 C CA . ASN A 1 89 ? 24.403 22.301 -31.151 1.00 95.12 89 ASN A CA 1
ATOM 703 C C . ASN A 1 89 ? 23.415 21.271 -30.582 1.00 95.12 89 ASN A C 1
ATOM 705 O O . ASN A 1 89 ? 22.912 21.469 -29.480 1.00 95.12 89 ASN A O 1
ATOM 709 N N . GLU A 1 90 ? 23.228 20.141 -31.268 1.00 95.44 90 GLU A N 1
ATOM 710 C CA . GLU A 1 90 ? 22.367 19.044 -30.807 1.00 95.44 90 GLU A CA 1
ATOM 711 C C . GLU A 1 90 ? 22.864 18.441 -29.481 1.00 95.44 90 GLU A C 1
ATOM 713 O O . GLU A 1 90 ? 22.084 18.181 -28.569 1.00 95.44 90 GLU A O 1
ATOM 718 N N . LEU A 1 91 ? 24.181 18.296 -29.312 1.00 93.69 91 LEU A N 1
ATOM 719 C CA . LEU A 1 91 ? 24.779 17.807 -28.066 1.00 93.69 91 LEU A CA 1
ATOM 720 C C . LEU A 1 91 ? 24.544 18.789 -26.903 1.00 93.69 91 LEU A C 1
ATOM 722 O O . LEU A 1 91 ? 24.250 18.372 -25.779 1.00 93.69 91 LEU A O 1
ATOM 726 N N . VAL A 1 92 ? 24.659 20.097 -27.152 1.00 96.44 92 VAL A N 1
ATOM 727 C CA . VAL A 1 92 ? 24.352 21.133 -26.152 1.00 96.44 92 VAL A CA 1
ATOM 728 C C . VAL A 1 92 ? 22.872 21.100 -25.769 1.00 96.44 92 VAL A C 1
ATOM 730 O O . VAL A 1 92 ? 22.562 21.146 -24.577 1.00 96.44 92 VAL A O 1
ATOM 733 N N . GLU A 1 93 ? 21.979 20.961 -26.747 1.00 97.00 93 GLU A N 1
ATOM 734 C CA . GLU A 1 93 ? 20.534 20.856 -26.530 1.00 97.00 93 GLU A CA 1
ATOM 735 C C . GLU A 1 93 ? 20.180 19.619 -25.695 1.00 97.00 93 GLU A C 1
ATOM 737 O O . GLU A 1 93 ? 19.587 19.752 -24.623 1.00 97.00 93 GLU A O 1
ATOM 742 N N . GLN A 1 94 ? 20.669 18.436 -26.077 1.00 94.19 94 GLN A N 1
ATOM 743 C CA . GLN A 1 94 ? 20.453 17.199 -25.318 1.00 94.19 94 GLN A CA 1
ATOM 744 C C . GLN A 1 94 ?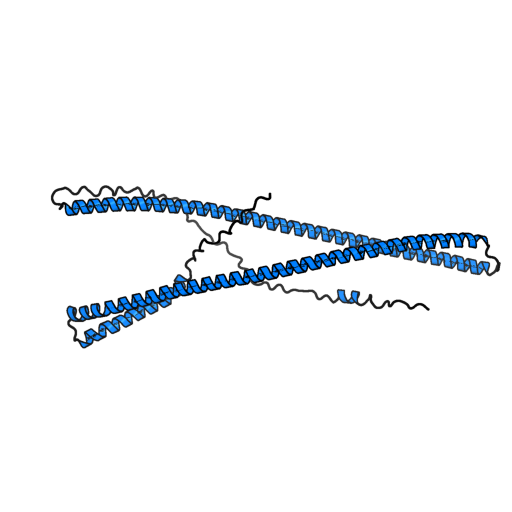 20.995 17.290 -23.883 1.00 94.19 94 GLN A C 1
ATOM 746 O O . GLN A 1 94 ? 20.368 16.809 -22.937 1.00 94.19 94 GLN A O 1
ATOM 751 N N . ARG A 1 95 ? 22.150 17.937 -23.673 1.00 95.62 95 ARG A N 1
ATOM 752 C CA . ARG A 1 95 ? 22.679 18.170 -22.317 1.00 95.62 95 ARG A CA 1
ATOM 753 C C . ARG A 1 95 ? 21.769 19.081 -21.498 1.00 95.62 95 ARG A C 1
ATOM 755 O O . ARG A 1 95 ? 21.564 18.811 -20.312 1.00 95.62 95 ARG A O 1
ATOM 762 N N . ALA A 1 96 ? 21.227 20.133 -22.107 1.00 97.31 96 ALA A N 1
ATOM 763 C CA . ALA A 1 96 ? 20.284 21.028 -21.446 1.00 97.31 96 ALA A CA 1
ATOM 764 C C . ALA A 1 96 ? 18.978 20.298 -21.083 1.00 97.31 96 ALA A C 1
ATOM 766 O O . ALA A 1 96 ? 18.477 20.456 -19.966 1.00 97.31 96 ALA A O 1
ATOM 767 N N . GLU A 1 97 ? 18.470 19.440 -21.969 1.00 97.00 97 GLU A N 1
ATOM 768 C CA . GLU A 1 97 ? 17.294 18.603 -21.713 1.00 97.00 97 GLU A CA 1
ATOM 769 C C . GLU A 1 97 ? 17.519 17.620 -20.564 1.00 97.00 97 GLU A C 1
ATOM 771 O O . GLU A 1 97 ? 16.716 17.569 -19.630 1.00 97.00 97 GLU A O 1
ATOM 776 N N . VAL A 1 98 ? 18.638 16.888 -20.572 1.00 94.38 98 VAL A N 1
ATOM 777 C CA . VAL A 1 98 ? 18.994 15.965 -19.484 1.00 94.38 98 VAL A CA 1
ATOM 778 C C . VAL A 1 98 ? 19.113 16.713 -18.158 1.00 94.38 98 VAL A C 1
ATOM 780 O O . VAL A 1 98 ? 18.614 16.241 -17.135 1.00 94.38 98 VAL A O 1
ATOM 783 N N . GLN A 1 99 ? 19.716 17.904 -18.156 1.00 96.25 99 GLN A N 1
ATOM 784 C CA . GLN A 1 99 ? 19.816 18.723 -16.951 1.00 96.25 99 GLN A CA 1
ATOM 785 C C . GLN A 1 99 ? 18.437 19.191 -16.461 1.00 96.25 99 GLN A C 1
ATOM 787 O O . GLN A 1 99 ? 18.175 19.191 -15.255 1.00 96.25 99 GLN A O 1
ATOM 792 N N . ARG A 1 100 ? 17.538 19.569 -17.375 1.00 96.88 100 ARG A N 1
ATOM 793 C CA . ARG A 1 100 ? 16.160 19.950 -17.046 1.00 96.88 100 ARG A CA 1
ATOM 794 C C . ARG A 1 100 ? 15.381 18.773 -16.460 1.00 96.88 100 ARG A C 1
ATOM 796 O O . ARG A 1 100 ? 14.767 18.931 -15.406 1.00 96.88 100 ARG A O 1
ATOM 803 N N . LEU A 1 101 ? 15.450 17.605 -17.094 1.00 95.19 101 LEU A N 1
ATOM 804 C CA . LEU A 1 101 ? 14.806 16.379 -16.617 1.00 95.19 101 LEU A CA 1
ATOM 805 C C . LEU A 1 101 ? 15.363 15.945 -15.260 1.00 95.19 101 LEU A C 1
ATOM 807 O O . LEU A 1 101 ? 14.596 15.593 -14.368 1.00 95.19 101 LEU A O 1
ATOM 811 N N . SER A 1 102 ? 16.678 16.045 -15.062 1.00 94.50 102 SER A N 1
ATOM 812 C CA . SER A 1 102 ? 17.310 15.766 -13.771 1.00 94.50 102 SER A CA 1
ATOM 813 C C . SER A 1 102 ? 16.768 16.677 -12.670 1.00 94.50 102 SER A C 1
ATOM 815 O O . SER A 1 102 ? 16.447 16.179 -11.593 1.00 94.50 102 SER A O 1
ATOM 817 N N . LYS A 1 103 ? 16.616 17.982 -12.931 1.00 96.94 103 LYS A N 1
ATOM 818 C CA . LYS A 1 103 ? 16.037 18.924 -11.961 1.00 96.94 103 LYS A CA 1
ATOM 819 C C . LYS A 1 103 ? 14.580 18.583 -11.642 1.00 96.94 103 LYS A C 1
ATOM 821 O O . LYS A 1 103 ? 14.205 18.535 -10.473 1.00 96.94 103 LYS A O 1
ATOM 826 N N . GLN A 1 104 ? 13.773 18.297 -12.662 1.00 96.19 104 GLN A N 1
ATOM 827 C CA . GLN A 1 104 ? 12.374 17.895 -12.475 1.00 96.19 104 GLN A CA 1
ATOM 828 C C . GLN A 1 104 ? 12.260 16.613 -11.646 1.00 96.19 104 GLN A C 1
ATOM 830 O O . GLN A 1 104 ? 11.471 16.563 -10.707 1.00 96.19 104 GLN A O 1
ATOM 835 N N . TYR A 1 105 ? 13.099 15.617 -11.934 1.00 95.56 105 TYR A N 1
ATOM 836 C CA . TYR A 1 105 ? 13.156 14.376 -11.169 1.00 95.56 105 TYR A CA 1
ATOM 837 C C . TYR A 1 105 ? 13.521 14.622 -9.703 1.00 95.56 105 TYR A C 1
ATOM 839 O O . TYR A 1 105 ? 12.875 14.075 -8.814 1.00 95.56 105 TYR A O 1
ATOM 847 N N . THR A 1 106 ? 14.514 15.474 -9.428 1.00 96.38 106 THR A N 1
ATOM 848 C CA . THR A 1 106 ? 14.887 15.792 -8.041 1.00 96.38 106 THR A CA 1
ATOM 849 C C . THR A 1 106 ? 13.764 16.489 -7.280 1.00 96.38 106 THR A C 1
ATOM 851 O O . THR A 1 106 ? 13.521 16.143 -6.130 1.00 96.38 106 THR A O 1
ATOM 854 N N . VAL A 1 107 ? 13.037 17.412 -7.917 1.00 97.44 107 VAL A N 1
ATOM 855 C CA . VAL A 1 107 ? 11.896 18.094 -7.285 1.00 97.44 107 VAL A CA 1
ATOM 856 C C . VAL A 1 107 ? 10.768 17.107 -6.999 1.00 97.44 107 VAL A C 1
ATOM 858 O O . VAL A 1 107 ? 10.278 17.062 -5.874 1.00 97.44 107 VAL A O 1
ATOM 861 N N . ALA A 1 108 ? 10.406 16.273 -7.978 1.00 95.56 108 ALA A N 1
ATOM 862 C CA . ALA A 1 108 ? 9.377 15.251 -7.802 1.00 95.56 108 ALA A CA 1
ATOM 863 C C . ALA A 1 108 ? 9.749 14.265 -6.684 1.00 95.56 108 ALA A C 1
ATOM 865 O O . ALA A 1 108 ? 8.924 13.953 -5.832 1.00 95.56 108 ALA A O 1
ATOM 866 N N . ARG A 1 109 ? 11.015 13.836 -6.624 1.00 96.88 109 ARG A N 1
ATOM 867 C CA . ARG A 1 109 ? 11.508 12.968 -5.551 1.00 96.88 109 ARG A CA 1
ATOM 868 C C . ARG A 1 109 ? 11.375 13.629 -4.176 1.00 96.88 109 ARG A C 1
ATOM 870 O O . ARG A 1 109 ? 10.864 13.000 -3.255 1.00 96.88 109 ARG A O 1
ATOM 877 N N . MET A 1 110 ? 11.778 14.893 -4.042 1.00 97.44 110 MET A N 1
ATOM 878 C CA . MET A 1 110 ? 11.643 15.632 -2.780 1.00 97.44 110 MET A CA 1
ATOM 879 C C . MET A 1 110 ? 10.179 15.757 -2.338 1.00 97.44 110 MET A C 1
ATOM 881 O O . MET A 1 110 ? 9.892 15.598 -1.155 1.00 97.44 110 MET A O 1
ATOM 885 N N . GLN A 1 111 ? 9.254 15.983 -3.278 1.00 96.44 111 GLN A N 1
ATOM 886 C CA . GLN A 1 111 ? 7.814 16.010 -2.995 1.00 96.44 111 GLN A CA 1
ATOM 887 C C . GLN A 1 111 ? 7.315 14.651 -2.495 1.00 96.44 111 GLN A C 1
ATOM 889 O O . GLN A 1 111 ? 6.671 14.591 -1.453 1.00 96.44 111 GLN A O 1
ATOM 894 N N . THR A 1 112 ? 7.693 13.553 -3.158 1.00 94.62 112 THR A N 1
ATOM 895 C CA . THR A 1 112 ? 7.304 12.208 -2.702 1.00 94.62 112 THR A CA 1
ATOM 896 C C . THR A 1 112 ? 7.880 11.869 -1.327 1.00 94.62 112 THR A C 1
ATOM 898 O O . THR A 1 112 ? 7.182 11.318 -0.483 1.00 94.62 112 THR A O 1
ATOM 901 N N . GLU A 1 113 ? 9.132 12.244 -1.046 1.00 96.62 113 GLU A N 1
ATOM 902 C CA . GLU A 1 113 ? 9.735 12.037 0.275 1.00 96.62 113 GLU A CA 1
ATOM 903 C C . GLU A 1 113 ? 9.031 12.877 1.355 1.00 96.62 113 GLU A C 1
ATOM 905 O O . GLU A 1 113 ? 8.888 12.431 2.494 1.00 96.62 113 GLU A O 1
ATOM 910 N N . GLN A 1 114 ? 8.554 14.075 1.008 1.00 97.81 114 GLN A N 1
ATOM 911 C CA . GLN A 1 114 ? 7.758 14.913 1.901 1.00 97.81 114 GLN A CA 1
ATOM 912 C C . GLN A 1 114 ? 6.376 14.307 2.181 1.00 97.81 114 GLN A C 1
ATOM 914 O O . GLN A 1 114 ? 5.967 14.272 3.341 1.00 97.81 114 GLN A O 1
ATOM 919 N N . GLU A 1 115 ? 5.683 13.802 1.159 1.00 94.75 115 GLU A N 1
ATOM 920 C CA . GLU A 1 115 ? 4.391 13.118 1.303 1.00 94.75 115 GLU A CA 1
ATOM 921 C C . GLU A 1 115 ? 4.517 11.867 2.177 1.00 94.75 115 GLU A C 1
ATOM 923 O O . GLU A 1 115 ? 3.749 11.703 3.123 1.00 94.75 115 GLU A O 1
ATOM 928 N N . ILE A 1 116 ? 5.543 11.040 1.947 1.00 93.19 116 ILE A N 1
ATOM 929 C CA . ILE A 1 116 ? 5.819 9.851 2.768 1.00 93.19 116 ILE A CA 1
ATOM 930 C C . ILE A 1 116 ? 6.017 10.240 4.237 1.00 93.19 116 ILE A C 1
ATOM 932 O O . ILE A 1 116 ? 5.453 9.608 5.130 1.00 93.19 116 ILE A O 1
ATOM 936 N N . ARG A 1 117 ? 6.784 11.303 4.512 1.00 95.88 117 ARG A N 1
ATOM 937 C CA . ARG A 1 117 ? 6.982 11.790 5.888 1.00 95.88 117 ARG A CA 1
ATOM 938 C C . ARG A 1 117 ? 5.693 12.323 6.505 1.00 95.88 117 ARG A C 1
ATOM 940 O O . ARG A 1 117 ? 5.489 12.129 7.700 1.00 95.88 117 ARG A O 1
ATOM 947 N N . ALA A 1 118 ? 4.852 13.002 5.729 1.00 95.25 118 ALA A N 1
ATOM 948 C CA . ALA A 1 118 ? 3.572 13.513 6.209 1.00 95.25 118 ALA A CA 1
ATOM 949 C C . ALA A 1 118 ? 2.622 12.364 6.574 1.00 95.25 118 ALA A C 1
ATOM 951 O O . ALA A 1 118 ? 2.062 12.375 7.666 1.00 95.25 118 ALA A O 1
ATOM 952 N N . ILE A 1 119 ? 2.526 11.342 5.717 1.00 92.62 119 ILE A N 1
ATOM 953 C CA . ILE A 1 119 ? 1.737 10.127 5.965 1.00 92.62 119 ILE A CA 1
ATOM 954 C C . ILE A 1 119 ? 2.251 9.401 7.211 1.00 92.62 119 ILE A C 1
ATOM 956 O O . ILE A 1 119 ? 1.467 9.062 8.091 1.00 92.62 119 ILE A O 1
ATOM 960 N N . HIS A 1 120 ? 3.569 9.215 7.332 1.00 93.81 120 HIS A N 1
ATOM 961 C CA . HIS A 1 120 ? 4.147 8.519 8.481 1.00 93.81 120 HIS A CA 1
ATOM 962 C C . HIS A 1 120 ? 3.887 9.257 9.802 1.00 93.81 120 HIS A C 1
ATOM 964 O O . HIS A 1 120 ? 3.542 8.629 10.796 1.00 93.81 120 HIS A O 1
ATOM 970 N N . ARG A 1 121 ? 3.985 10.595 9.808 1.00 96.12 121 ARG A N 1
ATOM 971 C CA . ARG A 1 121 ? 3.611 11.410 10.976 1.00 96.12 121 ARG A CA 1
ATOM 972 C C . ARG A 1 121 ? 2.117 11.335 11.283 1.00 96.12 121 ARG A C 1
ATOM 974 O O . ARG A 1 121 ? 1.767 11.284 12.454 1.00 96.12 121 ARG A O 1
ATOM 981 N N . GLY A 1 122 ? 1.268 11.325 10.255 1.00 95.50 122 GLY A N 1
ATOM 982 C CA . GLY A 1 122 ? -0.177 11.152 10.407 1.00 95.50 122 GLY A CA 1
ATOM 983 C C . GLY A 1 122 ? -0.508 9.837 11.108 1.00 95.50 122 GLY A C 1
ATOM 984 O O . GLY A 1 122 ? -1.120 9.853 12.169 1.00 95.50 122 GLY A O 1
ATOM 985 N N . HIS A 1 123 ? 0.004 8.718 10.590 1.00 92.00 123 HIS A N 1
ATOM 986 C CA . HIS A 1 123 ? -0.204 7.402 11.197 1.00 92.00 123 HIS A CA 1
ATOM 987 C C . HIS A 1 123 ? 0.386 7.283 12.599 1.00 92.00 123 HIS A C 1
ATOM 989 O O . HIS A 1 123 ? -0.237 6.692 13.473 1.00 92.00 123 HIS A O 1
ATOM 995 N N . GLN A 1 124 ? 1.565 7.858 12.839 1.00 94.88 124 GLN A N 1
ATOM 996 C CA . GLN A 1 124 ? 2.150 7.863 14.176 1.00 94.88 124 GLN A CA 1
ATOM 997 C C . GLN A 1 124 ? 1.253 8.611 15.176 1.00 94.88 124 GLN A C 1
ATOM 999 O O . GLN A 1 124 ? 1.019 8.114 16.274 1.00 94.88 124 GLN A O 1
ATOM 1004 N N . GLY A 1 125 ? 0.690 9.755 14.773 1.00 97.25 125 GLY A N 1
ATOM 1005 C CA . GLY A 1 125 ? -0.269 10.500 15.589 1.00 97.25 125 GLY A CA 1
ATOM 1006 C C . GLY A 1 125 ? -1.571 9.731 15.838 1.00 97.25 125 GLY A C 1
ATOM 1007 O O . GLY A 1 125 ? -2.062 9.717 16.962 1.00 97.25 125 GLY A O 1
ATOM 1008 N N . GLU A 1 126 ? -2.106 9.043 14.825 1.00 94.50 126 GLU A N 1
ATOM 1009 C CA . GLU A 1 126 ? -3.289 8.179 14.971 1.00 94.50 126 GLU A CA 1
ATOM 1010 C C . GLU A 1 126 ? -3.029 7.037 15.964 1.00 94.50 126 GLU A C 1
ATOM 1012 O O . GLU A 1 126 ? -3.849 6.782 16.844 1.00 94.50 126 GLU A O 1
ATOM 1017 N N . ILE A 1 127 ? -1.871 6.376 15.870 1.00 95.38 127 ILE A N 1
ATOM 1018 C CA . ILE A 1 127 ? -1.472 5.308 16.798 1.00 95.38 127 ILE A CA 1
ATOM 1019 C C . ILE A 1 127 ? -1.399 5.842 18.230 1.00 95.38 127 ILE A C 1
ATOM 1021 O O . ILE A 1 127 ? -1.931 5.215 19.145 1.00 95.38 127 ILE A O 1
ATOM 1025 N N . GLU A 1 128 ? -0.768 6.997 18.434 1.00 97.31 128 GLU A N 1
ATOM 1026 C CA . GLU A 1 128 ? -0.667 7.631 19.751 1.00 97.31 128 GLU A CA 1
ATOM 1027 C C . GLU A 1 128 ? -2.048 7.996 20.311 1.00 97.31 128 GLU A C 1
ATOM 1029 O O . GLU A 1 128 ? -2.316 7.761 21.492 1.00 97.31 128 GLU A O 1
ATOM 1034 N N . GLN A 1 129 ? -2.957 8.479 19.460 1.00 97.25 129 GLN A N 1
ATOM 1035 C CA . GLN A 1 129 ? -4.337 8.768 19.841 1.00 97.25 129 GLN A CA 1
ATOM 1036 C C . GLN A 1 129 ? -5.094 7.501 20.263 1.00 97.25 129 GLN A C 1
ATOM 1038 O O . GLN A 1 129 ? -5.722 7.498 21.322 1.00 97.25 129 GLN A O 1
ATOM 1043 N N . TYR A 1 130 ? -5.013 6.414 19.488 1.00 97.25 130 TYR A N 1
ATOM 1044 C CA . TYR A 1 130 ? -5.649 5.143 19.852 1.00 97.25 130 TYR A CA 1
ATOM 1045 C C . TYR A 1 130 ? -5.071 4.564 21.142 1.00 97.25 130 TYR A C 1
ATOM 1047 O O . TYR A 1 130 ? -5.816 4.072 21.985 1.00 97.25 130 TYR A O 1
ATOM 1055 N N . GLN A 1 131 ? -3.755 4.656 21.334 1.00 95.50 131 GLN A N 1
ATOM 1056 C CA . GLN A 1 131 ? -3.117 4.217 22.573 1.00 95.50 131 GLN A CA 1
ATOM 1057 C C . GLN A 1 131 ? -3.570 5.042 23.779 1.00 95.50 131 GLN A C 1
ATOM 1059 O O . GLN A 1 131 ? -3.791 4.466 24.842 1.00 95.50 131 GLN A O 1
ATOM 1064 N N . SER A 1 132 ? -3.718 6.362 23.633 1.00 97.44 132 SER A N 1
ATOM 1065 C CA . SER A 1 132 ? -4.275 7.212 24.692 1.00 97.44 132 SER A CA 1
ATOM 1066 C C . SER A 1 132 ? -5.707 6.805 25.014 1.00 97.44 132 SER A C 1
ATOM 1068 O O . SER A 1 132 ? -6.015 6.534 26.168 1.00 97.44 132 SER A O 1
ATOM 1070 N N . HIS A 1 133 ? -6.551 6.663 23.990 1.00 97.31 133 HIS A N 1
ATOM 1071 C CA . HIS A 1 133 ? -7.951 6.298 24.176 1.00 97.31 133 HIS A CA 1
ATOM 1072 C C . HIS A 1 133 ? -8.120 4.930 24.855 1.00 97.31 133 HIS A C 1
ATOM 1074 O O . HIS A 1 133 ? -8.966 4.772 25.730 1.00 97.31 133 HIS A O 1
ATOM 1080 N N . LEU A 1 134 ? -7.279 3.948 24.510 1.00 96.75 134 LEU A N 1
ATOM 1081 C CA . LEU A 1 134 ? -7.268 2.645 25.177 1.00 96.75 134 LEU A CA 1
ATOM 1082 C C . LEU A 1 134 ? -6.882 2.747 26.656 1.00 96.75 134 LEU A C 1
ATOM 1084 O O . LEU A 1 134 ? -7.459 2.038 27.477 1.00 96.75 134 LEU A O 1
ATOM 1088 N N . ARG A 1 135 ? -5.924 3.613 27.011 1.00 97.94 135 ARG A N 1
ATOM 1089 C CA . ARG A 1 135 ? -5.567 3.843 28.420 1.00 97.94 135 ARG A CA 1
ATOM 1090 C C . ARG A 1 135 ? -6.730 4.467 29.182 1.00 97.94 135 ARG A C 1
ATOM 1092 O O . ARG A 1 135 ? -7.072 3.953 30.240 1.00 97.94 135 ARG A O 1
ATOM 1099 N N . ASP A 1 136 ? -7.372 5.480 28.605 1.00 97.81 136 ASP A N 1
ATOM 1100 C CA . ASP A 1 136 ? -8.519 6.152 29.223 1.00 97.81 136 ASP A CA 1
ATOM 1101 C C . ASP A 1 136 ? -9.669 5.160 29.483 1.00 97.81 136 ASP A C 1
ATOM 1103 O O . ASP A 1 136 ? -10.204 5.103 30.588 1.00 97.81 136 ASP A O 1
ATOM 1107 N N . MET A 1 137 ? -9.984 4.302 28.504 1.00 94.94 137 MET A N 1
ATOM 1108 C CA . MET A 1 137 ? -11.003 3.250 28.641 1.00 94.94 137 MET A CA 1
ATOM 1109 C C . MET A 1 137 ? -10.656 2.214 29.720 1.00 94.94 137 MET A C 1
ATOM 1111 O O . MET A 1 137 ? -11.536 1.744 30.442 1.00 94.94 137 MET A O 1
ATOM 1115 N N . LEU A 1 138 ? -9.382 1.830 29.837 1.00 96.75 138 LEU A N 1
ATOM 1116 C CA . LEU A 1 138 ? -8.933 0.888 30.866 1.00 96.75 138 LEU A CA 1
ATOM 1117 C C . LEU A 1 138 ? -9.000 1.498 32.268 1.00 96.75 138 LEU A C 1
ATOM 1119 O O . LEU A 1 138 ? -9.358 0.802 33.222 1.00 96.75 138 LEU A O 1
ATOM 1123 N N . ASP A 1 139 ? -8.669 2.779 32.398 1.00 98.31 139 ASP A N 1
ATOM 1124 C CA . ASP A 1 139 ? -8.764 3.490 33.668 1.00 98.31 139 ASP A CA 1
ATOM 1125 C C . ASP A 1 139 ? -10.229 3.710 34.074 1.00 98.31 139 ASP A C 1
ATOM 1127 O O . ASP A 1 139 ? -10.567 3.480 35.238 1.00 98.31 139 ASP A O 1
ATOM 1131 N N . GLU A 1 140 ? -11.121 4.021 33.126 1.00 97.06 140 GLU A N 1
ATOM 1132 C CA . GLU A 1 140 ? -12.570 4.078 33.366 1.00 97.06 140 GLU A CA 1
ATOM 1133 C C . GLU A 1 140 ? -13.122 2.713 33.797 1.00 97.06 140 GLU A C 1
ATOM 1135 O O . GLU A 1 140 ? -13.840 2.618 34.795 1.00 97.06 140 GLU A O 1
ATOM 1140 N N . HIS A 1 141 ? -12.732 1.633 33.114 1.00 95.31 141 HIS A N 1
ATOM 1141 C CA . HIS A 1 141 ? -13.122 0.277 33.500 1.00 95.31 141 HIS A CA 1
ATOM 1142 C C . HIS A 1 141 ? -12.651 -0.065 34.921 1.00 95.31 141 HIS A C 1
ATOM 1144 O O . HIS A 1 141 ? -13.423 -0.599 35.722 1.00 95.31 141 HIS A O 1
ATOM 1150 N N . ARG A 1 142 ? -11.400 0.268 35.271 1.00 97.62 142 ARG A N 1
ATOM 1151 C CA . ARG A 1 142 ? -10.869 0.054 36.626 1.00 97.62 142 ARG A CA 1
ATOM 1152 C C . ARG A 1 142 ? -11.644 0.870 37.661 1.00 97.62 142 ARG A C 1
ATOM 1154 O O . ARG A 1 142 ? -11.960 0.350 38.730 1.00 97.62 142 ARG A O 1
ATOM 1161 N N . GLN A 1 143 ? -11.972 2.122 37.350 1.00 98.06 143 GLN A N 1
ATOM 1162 C CA . GLN A 1 143 ? -12.761 2.979 38.231 1.00 98.06 143 GLN A CA 1
ATOM 1163 C C . GLN A 1 143 ? -14.170 2.413 38.445 1.00 98.06 143 GLN A C 1
ATOM 1165 O O . GLN A 1 143 ? -14.622 2.327 39.586 1.00 98.06 143 GLN A O 1
ATOM 1170 N N . LEU A 1 144 ? -14.839 1.969 37.380 1.00 96.81 144 LEU A N 1
ATOM 1171 C CA . LEU A 1 144 ? -16.151 1.327 37.465 1.00 96.81 144 LEU A CA 1
ATOM 1172 C C . LEU A 1 144 ? -16.096 0.054 38.312 1.00 96.81 144 LEU A C 1
ATOM 1174 O O . LEU A 1 144 ? -16.929 -0.120 39.202 1.00 96.81 144 LEU A O 1
ATOM 1178 N N . GLN A 1 145 ? -15.088 -0.792 38.106 1.00 97.56 145 GLN A N 1
ATOM 1179 C CA . GLN A 1 145 ? -14.889 -2.003 38.900 1.00 97.56 145 GLN A CA 1
ATOM 1180 C C . GLN A 1 145 ? -14.715 -1.690 40.393 1.00 97.56 145 GLN A C 1
ATOM 1182 O O . GLN A 1 145 ? -15.341 -2.338 41.232 1.00 97.56 145 GLN A O 1
ATOM 1187 N N . GLU A 1 146 ? -13.924 -0.671 40.732 1.00 98.00 146 GLU A N 1
ATOM 1188 C CA . GLU A 1 146 ? -13.733 -0.239 42.120 1.00 98.00 146 GLU A CA 1
ATOM 1189 C C . GLU A 1 146 ? -15.036 0.302 42.725 1.00 98.00 146 GLU A C 1
ATOM 1191 O O . GLU A 1 146 ? -15.403 -0.066 43.842 1.00 98.00 146 GLU A O 1
ATOM 1196 N N . THR A 1 147 ? -15.794 1.115 41.981 1.00 98.06 147 THR A N 1
ATOM 1197 C CA . THR A 1 147 ? -17.099 1.601 42.459 1.00 98.06 147 THR A CA 1
ATOM 1198 C C . THR A 1 147 ? -18.106 0.470 42.661 1.00 98.06 147 THR A C 1
ATOM 1200 O O . THR A 1 147 ? -18.853 0.495 43.639 1.00 98.06 147 THR A O 1
ATOM 1203 N N . ASN A 1 148 ? -18.098 -0.547 41.794 1.00 97.19 148 ASN A N 1
ATOM 1204 C CA . ASN A 1 148 ? -18.985 -1.699 41.916 1.00 97.19 148 ASN A CA 1
ATOM 1205 C C . ASN A 1 148 ? -18.613 -2.552 43.137 1.00 97.19 148 ASN A C 1
ATOM 1207 O O . ASN A 1 148 ? -19.467 -2.862 43.962 1.00 97.19 148 ASN A O 1
ATOM 1211 N N . ARG A 1 149 ? -17.316 -2.805 43.346 1.00 97.69 149 ARG A N 1
ATOM 1212 C CA . ARG A 1 149 ? -16.807 -3.473 44.552 1.00 97.69 149 ARG A CA 1
ATOM 1213 C C . ARG A 1 149 ? -17.202 -2.723 45.829 1.00 97.69 149 ARG A C 1
ATOM 1215 O O . ARG A 1 149 ? -17.627 -3.330 46.810 1.00 97.69 149 ARG A O 1
ATOM 1222 N N . GLN A 1 150 ? -17.081 -1.395 45.845 1.00 97.81 150 GLN A N 1
ATOM 1223 C CA . GLN A 1 150 ? -17.505 -0.583 46.992 1.00 97.81 150 GLN A CA 1
ATOM 1224 C C . GLN A 1 150 ? -19.015 -0.661 47.232 1.00 97.81 150 GLN A C 1
ATOM 1226 O O . GLN A 1 150 ? -19.460 -0.663 48.383 1.00 97.81 150 GLN A O 1
ATOM 1231 N N . LEU A 1 151 ? -19.802 -0.722 46.160 1.00 97.62 151 LEU A N 1
ATOM 1232 C CA . LEU A 1 151 ? -21.246 -0.873 46.233 1.00 97.62 151 LEU A CA 1
ATOM 1233 C C . LEU A 1 151 ? -21.631 -2.247 46.805 1.00 97.62 151 LEU A C 1
ATOM 1235 O O . LEU A 1 151 ? -22.447 -2.301 47.723 1.00 97.62 151 LEU A O 1
ATOM 1239 N N . GLU A 1 152 ? -20.993 -3.328 46.354 1.00 95.94 152 GLU A N 1
ATOM 1240 C CA . GLU A 1 152 ? -21.171 -4.683 46.898 1.00 95.94 152 GLU A CA 1
ATOM 1241 C C . GLU A 1 152 ? -20.871 -4.743 48.400 1.00 95.94 152 GLU A C 1
ATOM 1243 O O . GLU A 1 152 ? -21.678 -5.264 49.171 1.00 95.94 152 GLU A O 1
ATOM 1248 N N . LEU A 1 153 ? -19.765 -4.136 48.843 1.00 97.62 153 LEU A N 1
ATOM 1249 C CA . LEU A 1 153 ? -19.423 -4.060 50.268 1.00 97.62 153 LEU A CA 1
ATOM 1250 C C . LEU A 1 153 ? -20.492 -3.310 51.075 1.00 97.62 153 LEU A C 1
ATOM 1252 O O . LEU A 1 153 ? -20.847 -3.724 52.179 1.00 97.62 153 LEU A O 1
ATOM 1256 N N . ARG A 1 154 ? -21.045 -2.215 50.536 1.00 97.75 154 ARG A N 1
ATOM 1257 C CA . ARG A 1 154 ? -22.154 -1.494 51.184 1.00 97.75 154 ARG A CA 1
ATOM 1258 C C . ARG A 1 154 ? -23.423 -2.337 51.248 1.00 97.75 154 ARG A C 1
ATOM 1260 O O . ARG A 1 154 ? -24.090 -2.307 52.280 1.00 97.75 154 ARG A O 1
ATOM 1267 N N . TYR A 1 155 ? -23.740 -3.089 50.196 1.00 96.50 155 TYR A N 1
ATOM 1268 C CA . TYR A 1 155 ? -24.879 -4.006 50.193 1.00 96.50 155 TYR A CA 1
ATOM 1269 C C . TYR A 1 155 ? -24.721 -5.115 51.232 1.00 96.50 155 TYR A C 1
ATOM 1271 O O . TYR A 1 155 ? -25.657 -5.358 51.989 1.00 96.50 155 TYR A O 1
ATOM 1279 N N . GLN A 1 156 ? -23.542 -5.733 51.325 1.00 96.25 156 GLN A N 1
ATOM 1280 C CA . GLN A 1 156 ? -23.251 -6.744 52.345 1.00 96.25 156 GLN A CA 1
ATOM 1281 C C . GLN A 1 156 ? -23.383 -6.165 53.759 1.00 96.25 156 GLN A C 1
ATOM 1283 O O . GLN A 1 156 ? -24.053 -6.751 54.607 1.00 96.25 156 GLN A O 1
ATOM 1288 N N . ASN A 1 157 ? -22.827 -4.974 54.003 1.00 96.81 157 ASN A N 1
ATOM 1289 C CA . ASN A 1 157 ? -22.954 -4.294 55.294 1.00 96.81 157 ASN A CA 1
ATOM 1290 C C . ASN A 1 157 ? -24.415 -3.978 55.646 1.00 96.81 157 ASN A C 1
ATOM 1292 O O . ASN A 1 157 ? -24.832 -4.190 56.784 1.00 96.81 157 ASN A O 1
ATOM 1296 N N . LEU A 1 158 ? -25.205 -3.495 54.680 1.00 97.31 158 LEU A N 1
ATOM 1297 C CA . LEU A 1 158 ? -26.628 -3.219 54.881 1.00 97.31 158 LEU A CA 1
ATOM 1298 C C . LEU A 1 158 ? -27.411 -4.505 55.163 1.00 97.31 158 LEU A C 1
ATOM 1300 O O . LEU A 1 158 ? -28.259 -4.512 56.051 1.00 97.31 158 LEU A O 1
ATOM 1304 N N . TYR A 1 159 ? -27.104 -5.588 54.446 1.00 96.50 159 TYR A N 1
ATOM 1305 C CA . TYR A 1 159 ? -27.724 -6.895 54.643 1.00 96.50 159 TYR A CA 1
ATOM 1306 C C . TYR A 1 159 ? -27.449 -7.441 56.048 1.00 96.50 159 TYR A C 1
ATOM 1308 O O . TYR A 1 159 ? -28.385 -7.818 56.748 1.00 96.50 159 TYR A O 1
ATOM 1316 N N . HIS A 1 160 ? -26.193 -7.403 56.503 1.00 96.81 160 HIS A N 1
ATOM 1317 C CA . HIS A 1 160 ? -25.831 -7.822 57.859 1.00 96.81 160 HIS A CA 1
ATOM 1318 C C . HIS A 1 160 ? -26.454 -6.928 58.933 1.00 96.81 160 HIS A C 1
ATOM 1320 O O . HIS A 1 160 ? -26.969 -7.438 59.923 1.00 96.81 160 HIS A O 1
ATOM 1326 N N . SER A 1 161 ? -26.465 -5.607 58.734 1.00 97.38 161 SER A N 1
ATOM 1327 C CA . SER A 1 161 ? -27.134 -4.689 59.661 1.00 97.38 161 SER A CA 1
ATOM 1328 C C . SER A 1 161 ? -28.625 -4.993 59.760 1.00 97.38 161 SER A C 1
ATOM 1330 O O . SER A 1 161 ? -29.157 -5.036 60.862 1.00 97.38 161 SER A O 1
ATOM 1332 N N . PHE A 1 162 ? -29.295 -5.214 58.628 1.00 96.44 162 PHE A N 1
ATOM 1333 C CA . PHE A 1 162 ? -30.713 -5.547 58.597 1.00 96.44 162 PHE A CA 1
ATOM 1334 C C . PHE A 1 162 ? -30.987 -6.889 59.274 1.00 96.44 162 PHE A C 1
ATOM 1336 O O . PHE A 1 162 ? -31.891 -6.967 60.098 1.00 96.44 162 PHE A O 1
ATOM 1343 N N . GLN A 1 163 ? -30.192 -7.919 58.975 1.00 95.44 163 GLN A N 1
ATOM 1344 C CA . GLN A 1 163 ? -30.316 -9.225 59.615 1.00 95.44 163 GLN A CA 1
ATOM 1345 C C . GLN A 1 163 ? -30.155 -9.115 61.134 1.00 95.44 163 GLN A C 1
ATOM 1347 O O . GLN A 1 163 ? -31.012 -9.613 61.854 1.00 95.44 163 GLN A O 1
ATOM 1352 N N . ASN A 1 164 ? -29.138 -8.396 61.618 1.00 95.50 164 ASN A N 1
ATOM 1353 C CA . ASN A 1 164 ? -28.939 -8.179 63.050 1.00 95.50 164 ASN A CA 1
ATOM 1354 C C . ASN A 1 164 ? -30.126 -7.436 63.678 1.00 95.50 164 ASN A C 1
ATOM 1356 O O . ASN A 1 164 ? -30.623 -7.859 64.712 1.00 95.50 164 ASN A O 1
ATOM 1360 N N . THR A 1 165 ? -30.635 -6.371 63.043 1.00 95.94 165 THR A N 1
ATOM 1361 C CA . THR A 1 165 ? -31.808 -5.641 63.558 1.00 95.94 165 THR A CA 1
ATOM 1362 C C . THR A 1 165 ? -33.070 -6.506 63.555 1.00 95.94 165 THR A C 1
ATOM 1364 O O . THR A 1 165 ? -33.863 -6.432 64.489 1.00 95.94 165 THR A O 1
ATOM 1367 N N . VAL A 1 166 ? -33.270 -7.346 62.535 1.00 95.00 166 VAL A N 1
ATOM 1368 C CA . VAL A 1 166 ? -34.398 -8.286 62.476 1.00 95.00 166 VAL A CA 1
ATOM 1369 C C . VAL A 1 166 ? -34.255 -9.381 63.525 1.00 95.00 166 VAL A C 1
ATOM 1371 O O . VAL A 1 166 ? -35.250 -9.725 64.150 1.00 95.00 166 VAL A O 1
ATOM 1374 N N . GLU A 1 167 ? -33.057 -9.919 63.742 1.00 94.25 167 GLU A N 1
ATOM 1375 C CA . GLU A 1 167 ? -32.793 -10.903 64.794 1.00 94.25 167 GLU A CA 1
ATOM 1376 C C . GLU A 1 167 ? -33.007 -10.293 66.185 1.00 94.25 167 GLU A C 1
ATOM 1378 O O . GLU A 1 167 ? -33.693 -10.899 67.005 1.00 94.25 167 GLU A O 1
ATOM 1383 N N . GLU A 1 168 ? -32.523 -9.072 66.428 1.00 93.88 168 GLU A N 1
ATOM 1384 C CA . GLU A 1 168 ? -32.739 -8.330 67.675 1.00 93.88 168 GLU A CA 1
ATOM 1385 C C . GLU A 1 168 ? -34.226 -8.032 67.920 1.00 93.88 168 GLU A C 1
ATOM 1387 O O . GLU A 1 168 ? -34.736 -8.311 69.007 1.00 93.88 168 GLU A O 1
ATOM 1392 N N . GLU A 1 169 ? -34.954 -7.514 66.923 1.00 91.38 169 GLU A N 1
ATOM 1393 C CA . GLU A 1 169 ? -36.395 -7.246 67.032 1.00 91.38 169 GLU A CA 1
ATOM 1394 C C . GLU A 1 169 ? -37.209 -8.539 67.136 1.00 91.38 169 GLU A C 1
ATOM 1396 O O . GLU A 1 169 ? -38.153 -8.607 67.919 1.00 91.38 169 GLU A O 1
ATOM 1401 N N . ALA A 1 170 ? -36.840 -9.604 66.421 1.00 87.81 170 ALA A N 1
ATOM 1402 C CA . ALA A 1 170 ? -37.480 -10.907 66.565 1.00 87.81 170 ALA A CA 1
ATOM 1403 C C . ALA A 1 170 ? -37.232 -11.488 67.960 1.00 87.81 170 ALA A C 1
ATOM 1405 O O . ALA A 1 170 ? -38.163 -11.994 68.578 1.00 87.81 170 ALA A O 1
ATOM 1406 N N . GLN A 1 171 ? -36.018 -11.384 68.499 1.00 88.06 171 GLN A N 1
ATOM 1407 C CA . GLN A 1 171 ? -35.690 -11.850 69.846 1.00 88.06 171 GLN A CA 1
ATOM 1408 C C . GLN A 1 171 ? -36.398 -11.012 70.918 1.00 88.06 171 GLN A C 1
ATOM 1410 O O . GLN A 1 171 ? -36.904 -11.556 71.906 1.00 88.06 171 GLN A O 1
ATOM 1415 N N . LYS A 1 172 ? -36.520 -9.700 70.700 1.00 91.50 172 LYS A N 1
ATOM 1416 C CA . LYS A 1 172 ? -37.323 -8.799 71.528 1.00 91.50 172 LYS A CA 1
ATOM 1417 C C . LYS A 1 172 ? -38.804 -9.165 71.472 1.00 91.50 172 LYS A C 1
ATOM 1419 O O . LYS A 1 172 ? -39.389 -9.376 72.521 1.00 91.50 172 LYS A O 1
ATOM 1424 N N . LEU A 1 173 ? -39.385 -9.361 70.292 1.00 85.94 173 LEU A N 1
ATOM 1425 C CA . LEU A 1 173 ? -40.776 -9.796 70.137 1.00 85.94 173 LEU A CA 1
ATOM 1426 C C . LEU A 1 173 ? -41.017 -11.200 70.689 1.00 85.94 173 LEU A C 1
ATOM 1428 O O . LEU A 1 173 ? -42.076 -11.441 71.244 1.00 85.94 173 LEU A O 1
ATOM 1432 N N . VAL A 1 174 ? -40.069 -12.131 70.574 1.00 84.19 174 VAL A N 1
ATOM 1433 C CA . VAL A 1 174 ? -40.178 -13.479 71.155 1.00 84.19 174 VAL A CA 1
ATOM 1434 C C . VAL A 1 174 ? -40.096 -13.418 72.675 1.00 84.19 174 VAL A C 1
ATOM 1436 O O . VAL A 1 174 ? -40.860 -14.106 73.343 1.00 84.19 174 VAL A O 1
ATOM 1439 N N . SER A 1 175 ? -39.217 -12.592 73.243 1.00 83.75 175 SER A N 1
ATOM 1440 C CA . SER A 1 175 ? -39.143 -12.394 74.697 1.00 83.75 175 SER A CA 1
ATOM 1441 C C . SER A 1 175 ? -40.343 -11.608 75.239 1.00 83.75 175 SER A C 1
ATOM 1443 O O . SER A 1 175 ? -40.867 -11.931 76.307 1.00 83.75 175 SER A O 1
ATOM 1445 N N . GLU A 1 176 ? -40.850 -10.637 74.482 1.00 79.25 176 GLU A N 1
ATOM 1446 C CA . GLU A 1 176 ? -42.074 -9.894 74.774 1.00 79.25 176 GLU A CA 1
ATOM 1447 C C . GLU A 1 176 ? -43.307 -10.795 74.631 1.00 79.25 176 GLU A C 1
ATOM 1449 O O . GLU A 1 176 ? -44.155 -10.814 75.510 1.00 79.25 176 GLU A O 1
ATOM 1454 N N . ALA A 1 177 ? -43.389 -11.640 73.604 1.00 75.81 177 ALA A N 1
ATOM 1455 C CA . ALA A 1 177 ? -44.432 -12.653 73.448 1.00 75.81 177 ALA A CA 1
ATOM 1456 C C . ALA A 1 177 ? -44.346 -13.715 74.549 1.00 75.81 177 ALA A C 1
ATOM 1458 O O . ALA A 1 177 ? -45.358 -14.059 75.140 1.00 75.81 177 ALA A O 1
ATOM 1459 N N . ALA A 1 178 ? -43.156 -14.201 74.903 1.00 68.25 178 ALA A N 1
ATOM 1460 C CA . ALA A 1 178 ? -42.983 -15.140 76.010 1.00 68.25 178 ALA A CA 1
ATOM 1461 C C . ALA A 1 178 ? -43.388 -14.523 77.361 1.00 68.25 178 ALA A C 1
ATOM 1463 O O . ALA A 1 178 ? -43.941 -15.222 78.207 1.00 68.25 178 ALA A O 1
ATOM 1464 N N . SER A 1 179 ? -43.172 -13.218 77.557 1.00 60.59 179 SER A N 1
ATOM 1465 C CA . SER A 1 179 ? -43.606 -12.499 78.763 1.00 60.59 179 SER A CA 1
ATOM 1466 C C . SER A 1 179 ? -45.078 -12.062 78.731 1.00 60.59 179 SER A C 1
ATOM 1468 O O . SER A 1 179 ? -45.707 -12.000 79.784 1.00 60.59 179 SER A O 1
ATOM 1470 N N . THR A 1 180 ? -45.675 -11.837 77.557 1.00 58.81 180 THR A N 1
ATOM 1471 C CA . THR A 1 180 ? -47.092 -11.445 77.390 1.00 58.81 180 THR A CA 1
ATOM 1472 C C . THR A 1 180 ? -48.046 -12.627 77.201 1.00 58.81 180 THR A C 1
ATOM 1474 O O . THR A 1 180 ? -49.209 -12.521 77.586 1.00 58.81 180 THR A O 1
ATOM 1477 N N . VAL A 1 181 ? -47.578 -13.793 76.741 1.00 49.12 181 VAL A N 1
ATOM 1478 C CA . VAL A 1 181 ? -48.315 -15.076 76.802 1.00 49.12 181 VAL A CA 1
ATOM 1479 C C . VAL A 1 181 ? -48.581 -15.482 78.257 1.00 49.12 181 VAL A C 1
ATOM 1481 O O . VAL A 1 181 ? -49.534 -16.204 78.535 1.00 49.12 181 VAL A O 1
ATOM 1484 N N . ILE A 1 182 ? -47.808 -14.941 79.204 1.00 47.19 182 ILE A N 1
ATOM 1485 C CA . ILE A 1 182 ? -48.066 -15.064 80.642 1.00 47.19 182 ILE A CA 1
ATOM 1486 C C . ILE A 1 182 ? -49.138 -14.056 81.122 1.00 47.19 182 ILE A C 1
ATOM 1488 O O . ILE A 1 182 ? -49.689 -14.238 82.205 1.00 47.19 182 ILE A O 1
ATOM 1492 N N . LEU A 1 183 ? -49.490 -13.019 80.345 1.00 45.06 183 LEU A N 1
ATOM 1493 C CA . LEU A 1 183 ? -50.226 -11.855 80.860 1.00 45.06 183 LEU A CA 1
ATOM 1494 C C . LEU A 1 183 ? -51.460 -11.364 80.087 1.00 45.06 183 LEU A C 1
ATOM 1496 O O . LEU A 1 183 ? -52.199 -10.608 80.710 1.00 45.06 183 LEU A O 1
ATOM 1500 N N . SER A 1 184 ? -51.767 -11.759 78.839 1.00 36.50 184 SER A N 1
ATOM 1501 C CA . SER A 1 184 ? -53.094 -11.507 78.207 1.00 36.50 184 SER A CA 1
ATOM 1502 C C . SER A 1 184 ? -53.232 -12.080 76.783 1.00 36.50 184 SER A C 1
ATOM 1504 O O . SER A 1 184 ? -52.621 -11.543 75.858 1.00 36.50 184 SER A O 1
ATOM 1506 N N . PRO A 1 185 ? -54.094 -13.089 76.542 1.00 47.09 185 PRO A N 1
ATOM 1507 C CA . PRO A 1 185 ? -54.679 -13.316 75.226 1.00 47.09 185 PRO A CA 1
ATOM 1508 C C . PRO A 1 185 ? -55.855 -12.338 75.025 1.00 47.09 185 PRO A C 1
ATOM 1510 O O . PRO A 1 185 ? -56.511 -11.958 75.984 1.00 47.09 185 PRO A O 1
ATOM 1513 N N . GLU A 1 186 ? -56.158 -11.977 73.778 1.00 43.91 186 GLU A N 1
ATOM 1514 C CA . GLU A 1 186 ? -57.344 -11.199 73.354 1.00 43.91 186 GLU A CA 1
ATOM 1515 C C . GLU A 1 186 ? -57.277 -9.661 73.465 1.00 43.91 186 GLU A C 1
ATOM 1517 O O . GLU A 1 186 ? -57.819 -9.051 74.381 1.00 43.91 186 GLU A O 1
ATOM 1522 N N . ARG A 1 187 ? -56.756 -9.006 72.414 1.00 44.41 187 ARG A N 1
ATOM 1523 C CA . ARG A 1 187 ? -57.529 -8.094 71.527 1.00 44.41 187 ARG A CA 1
ATOM 1524 C C . ARG A 1 187 ? -56.607 -7.219 70.675 1.00 44.41 187 ARG A C 1
ATOM 1526 O O . ARG A 1 187 ? -55.922 -6.336 71.174 1.00 44.41 187 ARG A O 1
ATOM 1533 N N . THR A 1 188 ? -56.680 -7.395 69.359 1.00 44.78 188 THR A N 1
ATOM 1534 C CA . THR A 1 188 ? -56.148 -6.453 68.367 1.00 44.78 188 THR A CA 1
ATOM 1535 C C . THR A 1 188 ? -57.173 -5.331 68.105 1.00 44.78 188 THR A C 1
ATOM 1537 O O . THR A 1 188 ? -58.343 -5.627 67.849 1.00 44.78 188 THR A O 1
ATOM 1540 N N . PRO A 1 189 ? -56.796 -4.036 68.176 1.00 51.19 189 PRO A N 1
ATOM 1541 C CA . PRO A 1 189 ? -57.741 -2.933 68.009 1.00 51.19 189 PRO A CA 1
ATOM 1542 C C . PRO A 1 189 ? -58.108 -2.681 66.536 1.00 51.19 189 PRO A C 1
ATOM 1544 O O . PRO A 1 189 ? -57.253 -2.642 65.652 1.00 51.19 189 PRO A O 1
ATOM 1547 N N . ALA A 1 190 ? -59.392 -2.410 66.288 1.00 55.41 190 ALA A N 1
ATOM 1548 C CA . ALA A 1 190 ? -60.004 -2.207 64.968 1.00 55.41 190 ALA A CA 1
ATOM 1549 C C . ALA A 1 190 ? -59.490 -0.987 64.163 1.00 55.41 190 ALA A C 1
ATOM 1551 O O . ALA A 1 190 ? -59.795 -0.860 62.979 1.00 55.41 190 ALA A O 1
ATOM 1552 N N . LEU A 1 191 ? -58.682 -0.102 64.758 1.00 52.41 191 LEU A N 1
ATOM 1553 C CA . LEU A 1 191 ? -58.121 1.081 64.086 1.00 52.41 191 LEU A CA 1
ATOM 1554 C C . LEU A 1 191 ? -56.996 0.747 63.086 1.00 52.41 191 LEU A C 1
ATOM 1556 O O . LEU A 1 191 ? -56.803 1.477 62.114 1.00 52.41 191 LEU A O 1
ATOM 1560 N N . LEU A 1 192 ? -56.308 -0.387 63.255 1.00 55.69 192 LEU A N 1
ATOM 1561 C CA . LEU A 1 192 ? -55.263 -0.846 62.328 1.00 55.69 192 LEU A CA 1
ATOM 1562 C C . LEU A 1 192 ? -55.823 -1.268 60.960 1.00 55.69 192 LEU A C 1
ATOM 1564 O O . LEU A 1 192 ? -55.142 -1.134 59.948 1.00 55.69 192 LEU A O 1
ATOM 1568 N N . GLN A 1 193 ? -57.081 -1.710 60.890 1.00 55.44 193 GLN A N 1
ATOM 1569 C CA . GLN A 1 193 ? -57.694 -2.175 59.639 1.00 55.44 193 GLN A CA 1
ATOM 1570 C C . GLN A 1 193 ? -57.863 -1.063 58.590 1.00 55.44 193 GLN A C 1
ATOM 1572 O O . GLN A 1 193 ? -57.755 -1.331 57.392 1.00 55.44 193 GLN A O 1
ATOM 1577 N N . GLY A 1 194 ? -58.115 0.179 59.020 1.00 56.88 194 GLY A N 1
ATOM 1578 C CA . GLY A 1 194 ? -58.264 1.328 58.120 1.00 56.88 194 GLY A CA 1
ATOM 1579 C C . GLY A 1 194 ? -56.936 1.753 57.492 1.00 56.88 194 GLY A C 1
ATOM 1580 O O . GLY A 1 194 ? -56.859 1.930 56.278 1.00 56.88 194 GLY A O 1
ATOM 1581 N N . VAL A 1 195 ? -55.880 1.820 58.309 1.00 66.19 195 VAL A N 1
ATOM 1582 C CA . VAL A 1 195 ? -54.519 2.178 57.878 1.00 66.19 195 VAL A CA 1
ATOM 1583 C C . VAL A 1 195 ? -53.911 1.086 56.997 1.00 66.19 195 VAL A C 1
ATOM 1585 O O . VAL A 1 195 ? -53.279 1.392 55.991 1.00 66.19 195 VAL A O 1
ATOM 1588 N N . VAL A 1 196 ? -54.168 -0.190 57.306 1.00 71.06 196 VAL A N 1
ATOM 1589 C CA . VAL A 1 196 ? -53.750 -1.322 56.462 1.00 71.06 196 VAL A CA 1
ATOM 1590 C C . VAL A 1 196 ? -54.416 -1.265 55.087 1.00 71.06 196 VAL A C 1
ATOM 1592 O O . VAL A 1 196 ? -53.754 -1.534 54.089 1.00 71.06 196 VAL A O 1
ATOM 1595 N N . LYS A 1 197 ? -55.693 -0.866 55.000 1.00 68.06 197 LYS A N 1
ATOM 1596 C CA . LYS A 1 197 ? -56.380 -0.701 53.709 1.00 68.06 197 LYS A CA 1
ATOM 1597 C C . LYS A 1 197 ? -55.813 0.450 52.885 1.00 68.06 197 LYS A C 1
ATOM 1599 O O . LYS A 1 197 ? -55.635 0.276 51.684 1.00 68.06 197 LYS A O 1
ATOM 1604 N N . THR A 1 198 ? -55.524 1.602 53.490 1.00 71.94 198 THR A N 1
ATOM 1605 C CA . THR A 1 198 ? -54.934 2.738 52.761 1.00 71.94 198 THR A CA 1
ATOM 1606 C C . THR A 1 198 ? -53.491 2.460 52.352 1.00 71.94 198 THR A C 1
ATOM 1608 O O . THR A 1 198 ? -53.131 2.766 51.221 1.00 71.94 198 THR A O 1
ATOM 1611 N N . LEU A 1 199 ? -52.699 1.794 53.202 1.00 70.94 199 LEU A N 1
ATOM 1612 C CA . LEU A 1 199 ? -51.364 1.306 52.838 1.00 70.94 199 LEU A CA 1
ATOM 1613 C C . LEU A 1 199 ? -51.429 0.270 51.719 1.00 70.94 199 LEU A C 1
ATOM 1615 O O . LEU A 1 199 ? -50.664 0.370 50.770 1.00 70.94 199 LEU A O 1
ATOM 1619 N N . GLN A 1 200 ? -52.364 -0.683 51.769 1.00 75.31 200 GLN A N 1
ATOM 1620 C CA . GLN A 1 200 ? -52.565 -1.627 50.667 1.00 75.31 200 GLN A CA 1
ATOM 1621 C C . GLN A 1 200 ? -52.893 -0.909 49.361 1.00 75.31 200 GLN A C 1
ATOM 1623 O O . GLN A 1 200 ? -52.389 -1.300 48.313 1.00 75.31 200 GLN A O 1
ATOM 1628 N N . LEU A 1 201 ? -53.730 0.127 49.413 1.00 77.00 201 LEU A N 1
ATOM 1629 C CA . LEU A 1 201 ? -54.124 0.881 48.228 1.00 77.00 201 LEU A CA 1
ATOM 1630 C C . LEU A 1 201 ? -52.950 1.704 47.678 1.00 77.00 201 LEU A C 1
ATOM 1632 O O . LEU A 1 201 ? -52.727 1.696 46.472 1.00 77.00 201 LEU A O 1
ATOM 1636 N N . GLN A 1 202 ? -52.152 2.320 48.552 1.00 76.94 202 GLN A N 1
ATOM 1637 C CA . GLN A 1 202 ? -50.972 3.101 48.178 1.00 76.94 202 GLN A CA 1
ATOM 1638 C C . GLN A 1 202 ? -49.829 2.221 47.648 1.00 76.94 202 GLN A C 1
ATOM 1640 O O . GLN A 1 202 ? -49.265 2.529 46.604 1.00 76.94 202 GLN A O 1
ATOM 1645 N N . VAL A 1 203 ? -49.560 1.072 48.279 1.00 79.94 203 VAL A N 1
ATOM 1646 C CA . VAL A 1 203 ? -48.593 0.070 47.790 1.00 79.94 203 VAL A CA 1
ATOM 1647 C C . VAL A 1 203 ? -49.015 -0.474 46.428 1.00 79.94 203 VAL A C 1
ATOM 1649 O O . VAL A 1 203 ? -48.178 -0.674 45.552 1.00 79.94 203 VAL A O 1
ATOM 1652 N N . LYS A 1 204 ? -50.318 -0.683 46.213 1.00 83.38 204 LYS A N 1
ATOM 1653 C CA . LYS A 1 204 ? -50.832 -1.131 44.916 1.00 83.38 204 LYS A CA 1
ATOM 1654 C C . LYS A 1 204 ? -50.669 -0.054 43.840 1.00 83.38 204 LYS A C 1
ATOM 1656 O O . LYS A 1 204 ? -50.271 -0.367 42.727 1.00 83.38 204 LYS A O 1
ATOM 1661 N N . GLN A 1 205 ? -50.899 1.211 44.190 1.00 81.81 205 GLN A N 1
ATOM 1662 C CA . GLN A 1 205 ? -50.767 2.343 43.272 1.00 81.81 205 GLN A CA 1
ATOM 1663 C C . GLN A 1 205 ? -49.298 2.650 42.918 1.00 81.81 205 GLN A C 1
ATOM 1665 O O . GLN A 1 205 ? -48.989 2.944 41.762 1.00 81.81 205 GLN A O 1
ATOM 1670 N N . GLU A 1 206 ? -48.379 2.528 43.879 1.00 82.56 206 GLU A N 1
ATOM 1671 C CA . GLU A 1 206 ? -46.934 2.608 43.629 1.00 82.56 206 GLU A CA 1
ATOM 1672 C C . GLU A 1 206 ? -46.429 1.401 42.830 1.00 82.56 206 GLU A C 1
ATOM 1674 O O . GLU A 1 206 ? -45.642 1.577 41.900 1.00 82.56 206 GLU A O 1
ATOM 1679 N N . GLY A 1 207 ? -46.938 0.199 43.121 1.00 81.25 207 GLY A N 1
ATOM 1680 C CA . GLY A 1 207 ? -46.648 -1.014 42.357 1.00 81.25 207 GLY A CA 1
ATOM 1681 C C . GLY A 1 207 ? -47.060 -0.889 40.890 1.00 81.25 207 GLY A C 1
ATOM 1682 O O . GLY A 1 207 ? -46.245 -1.131 40.002 1.00 81.25 207 GLY A O 1
ATOM 1683 N N . ASP A 1 208 ? -48.279 -0.418 40.617 1.00 86.50 208 ASP A N 1
ATOM 1684 C CA . ASP A 1 208 ? -48.768 -0.204 39.249 1.00 86.50 208 ASP A CA 1
ATOM 1685 C C . ASP A 1 208 ? -47.948 0.876 38.508 1.00 86.50 208 ASP A C 1
ATOM 1687 O O . ASP A 1 208 ? -47.627 0.724 37.324 1.00 86.50 208 ASP A O 1
ATOM 1691 N N . SER A 1 209 ? -47.533 1.940 39.209 1.00 84.88 209 SER A N 1
ATOM 1692 C CA . SER A 1 209 ? -46.644 2.976 38.661 1.00 84.88 209 SER A CA 1
ATOM 1693 C C . SER A 1 209 ? -45.275 2.404 38.273 1.00 84.88 209 SER A C 1
ATOM 1695 O O . SER A 1 209 ? -44.824 2.597 37.140 1.00 84.88 209 SER A O 1
ATOM 1697 N N . GLN A 1 210 ? -44.641 1.631 39.158 1.00 85.12 210 GLN A N 1
ATOM 1698 C CA . GLN A 1 210 ? -43.338 1.010 38.896 1.00 85.12 210 GLN A CA 1
ATOM 1699 C C . GLN A 1 210 ? -43.406 -0.031 37.772 1.00 85.12 210 GLN A C 1
ATOM 1701 O O . GLN A 1 210 ? -42.525 -0.065 36.909 1.00 85.12 210 GLN A O 1
ATOM 1706 N N . VAL A 1 211 ? -44.479 -0.826 37.714 1.00 91.06 211 VAL A N 1
ATOM 1707 C CA . VAL A 1 211 ? -44.707 -1.789 36.626 1.00 91.06 211 VAL A CA 1
ATOM 1708 C C . VAL A 1 211 ? -44.841 -1.066 35.285 1.00 91.06 211 VAL A C 1
ATOM 1710 O O . VAL A 1 211 ? -44.235 -1.488 34.299 1.00 91.06 211 VAL A O 1
ATOM 1713 N N . SER A 1 212 ? -45.560 0.059 35.231 1.00 90.50 212 SER A N 1
ATOM 1714 C CA . SER A 1 212 ? -45.690 0.838 33.992 1.00 90.50 212 SER A CA 1
ATOM 1715 C C . SER A 1 212 ? -44.350 1.416 33.510 1.00 90.50 212 SER A C 1
ATOM 1717 O O . SER A 1 212 ? -44.057 1.382 32.312 1.00 90.50 212 SER A O 1
ATOM 1719 N N . GLN A 1 213 ? -43.495 1.866 34.434 1.00 91.50 213 GLN A N 1
ATOM 1720 C CA . GLN A 1 213 ? -42.153 2.362 34.117 1.00 91.50 213 GLN A CA 1
ATOM 1721 C C . GLN A 1 213 ? -41.246 1.235 33.608 1.00 91.50 213 GLN A C 1
ATOM 1723 O O . GLN A 1 213 ? -40.561 1.409 32.600 1.00 91.50 213 GLN A O 1
ATOM 1728 N N . ALA A 1 214 ? -41.291 0.056 34.233 1.00 90.69 214 ALA A N 1
ATOM 1729 C CA . ALA A 1 214 ? -40.545 -1.115 33.775 1.00 90.69 214 ALA A CA 1
ATOM 1730 C C . ALA A 1 214 ? -40.994 -1.577 32.374 1.00 90.69 214 ALA A C 1
ATOM 1732 O O . ALA A 1 214 ? -40.164 -1.870 31.507 1.00 90.69 214 ALA A O 1
ATOM 1733 N N . LEU A 1 215 ? -42.304 -1.575 32.107 1.00 91.06 215 LEU A N 1
ATOM 1734 C CA . LEU A 1 215 ? -42.852 -1.887 30.783 1.00 91.06 215 LEU A CA 1
ATOM 1735 C C . LEU A 1 215 ? -42.441 -0.855 29.722 1.00 91.06 215 LEU A C 1
ATOM 1737 O O . LEU A 1 215 ? -42.159 -1.214 28.577 1.00 91.06 215 LEU A O 1
ATOM 1741 N N . TYR A 1 216 ? -42.356 0.425 30.083 1.00 94.38 216 TYR A N 1
ATOM 1742 C CA . TYR A 1 216 ? -41.856 1.455 29.174 1.00 94.38 216 TYR A CA 1
ATOM 1743 C C . TYR A 1 216 ? -40.368 1.260 28.851 1.00 94.38 216 TYR A C 1
ATOM 1745 O O . TYR A 1 216 ? -39.969 1.312 27.684 1.00 94.38 216 TYR A O 1
ATOM 1753 N N . LEU A 1 217 ? -39.549 0.975 29.867 1.00 94.00 217 LEU A N 1
ATOM 1754 C CA . LEU A 1 217 ? -38.115 0.744 29.693 1.00 94.00 217 LEU A CA 1
ATOM 1755 C C . LEU A 1 217 ? -37.842 -0.477 28.811 1.00 94.00 217 LEU A C 1
ATOM 1757 O O . LEU A 1 217 ? -37.067 -0.370 27.859 1.00 94.00 217 LEU A O 1
ATOM 1761 N N . THR A 1 218 ? -38.527 -1.595 29.054 1.00 91.94 218 THR A N 1
ATOM 1762 C CA . THR A 1 218 ? -38.402 -2.813 28.231 1.00 91.94 218 THR A CA 1
ATOM 1763 C C . THR A 1 218 ? -38.816 -2.572 26.780 1.00 91.94 218 THR A C 1
ATOM 1765 O O . THR A 1 218 ? -38.114 -2.999 25.862 1.00 91.94 218 THR A O 1
ATOM 1768 N N . ARG A 1 219 ? -39.887 -1.806 26.540 1.00 93.75 219 ARG A N 1
ATOM 1769 C CA . ARG A 1 219 ? -40.293 -1.425 25.179 1.00 93.75 219 ARG A CA 1
ATOM 1770 C C . ARG A 1 219 ? -39.245 -0.553 24.487 1.00 93.75 219 ARG A C 1
ATOM 1772 O O . ARG A 1 219 ? -38.898 -0.813 23.338 1.00 93.75 219 ARG A O 1
ATOM 1779 N N . SER A 1 220 ? -38.681 0.419 25.205 1.00 92.38 220 SER A N 1
ATOM 1780 C CA . SER A 1 220 ? -37.615 1.275 24.673 1.00 92.38 220 SER A CA 1
ATOM 1781 C C . SER A 1 220 ? -36.331 0.495 24.358 1.00 92.38 220 SER A C 1
ATOM 1783 O O . SER A 1 220 ? -35.645 0.805 23.384 1.00 92.38 220 SER A O 1
ATOM 1785 N N . ALA A 1 221 ? -36.020 -0.538 25.148 1.00 92.25 221 ALA A N 1
ATOM 1786 C CA . ALA A 1 221 ? -34.896 -1.431 24.901 1.00 92.25 221 ALA A CA 1
ATOM 1787 C C . ALA A 1 221 ? -35.135 -2.264 23.636 1.00 92.25 221 ALA A C 1
ATOM 1789 O O . ALA A 1 221 ? -34.272 -2.287 22.763 1.00 92.25 221 ALA A O 1
ATOM 1790 N N . HIS A 1 222 ? -36.329 -2.843 23.474 1.00 91.62 222 HIS A N 1
ATOM 1791 C CA . HIS A 1 222 ? -36.695 -3.571 22.256 1.00 91.62 222 HIS A CA 1
ATOM 1792 C C . HIS A 1 222 ? -36.610 -2.709 20.993 1.00 91.62 222 HIS A C 1
ATOM 1794 O O . HIS A 1 222 ? -36.100 -3.168 19.969 1.00 91.62 222 HIS A O 1
ATOM 1800 N N . ASP A 1 223 ? -37.063 -1.457 21.057 1.00 95.00 223 ASP A N 1
ATOM 1801 C CA . ASP A 1 223 ? -36.971 -0.542 19.918 1.00 95.00 223 ASP A CA 1
ATOM 1802 C C . ASP A 1 223 ? -35.512 -0.216 19.566 1.00 95.00 223 ASP A C 1
ATOM 1804 O O . ASP A 1 223 ? -35.170 -0.110 18.386 1.00 95.00 223 ASP A O 1
ATOM 1808 N N . LYS A 1 224 ? -34.628 -0.097 20.566 1.00 94.69 224 LYS A N 1
ATOM 1809 C CA . LYS A 1 224 ? -33.185 0.075 20.341 1.00 94.69 224 LYS A CA 1
ATOM 1810 C C . LYS A 1 224 ? -32.556 -1.174 19.731 1.00 94.69 224 LYS A C 1
ATOM 1812 O O . LYS A 1 224 ? -31.809 -1.039 18.767 1.00 94.69 224 LYS A O 1
ATOM 1817 N N . THR A 1 225 ? -32.893 -2.364 20.225 1.00 94.31 225 THR A N 1
ATOM 1818 C CA . THR A 1 225 ? -32.401 -3.631 19.664 1.00 94.31 225 THR A CA 1
ATOM 1819 C C . THR A 1 225 ? -32.787 -3.764 18.196 1.00 94.31 225 THR A C 1
ATOM 1821 O O . THR A 1 225 ? -31.921 -4.025 17.371 1.00 94.31 225 THR A O 1
ATOM 1824 N N . ARG A 1 226 ? -34.040 -3.459 17.834 1.00 94.56 226 ARG A N 1
ATOM 1825 C CA . ARG A 1 226 ? -34.483 -3.479 16.429 1.00 94.56 226 ARG A CA 1
ATOM 1826 C C . ARG A 1 226 ? -33.720 -2.504 15.536 1.00 94.56 226 ARG A C 1
ATOM 1828 O O . ARG A 1 226 ? -33.458 -2.815 14.380 1.00 94.56 226 ARG A O 1
ATOM 1835 N N . ARG A 1 227 ? -33.375 -1.316 16.043 1.00 95.19 227 ARG A N 1
ATOM 1836 C CA . ARG A 1 227 ? -32.559 -0.348 15.287 1.00 95.19 227 ARG A CA 1
ATOM 1837 C C . ARG A 1 227 ? -31.143 -0.870 15.075 1.00 95.19 227 ARG A C 1
ATOM 1839 O O . ARG A 1 227 ? -30.648 -0.806 13.958 1.00 95.19 227 ARG A O 1
ATOM 1846 N N . LEU A 1 228 ? -30.539 -1.437 16.118 1.00 95.81 228 LEU A N 1
ATOM 1847 C CA . LEU A 1 228 ? -29.210 -2.039 16.029 1.00 95.81 228 LEU A CA 1
ATOM 1848 C C . LEU A 1 228 ? -29.191 -3.239 15.077 1.00 95.81 228 LEU A C 1
ATOM 1850 O O . LEU A 1 228 ? -28.253 -3.370 14.304 1.00 95.81 228 LEU A O 1
ATOM 1854 N N . GLU A 1 229 ? -30.233 -4.072 15.070 1.00 94.38 229 GLU A N 1
ATOM 1855 C CA . GLU A 1 229 ? -30.374 -5.168 14.103 1.00 94.38 229 GLU A CA 1
ATOM 1856 C C . GLU A 1 229 ? -30.425 -4.645 12.662 1.00 94.38 229 GLU A C 1
ATOM 1858 O O . GLU A 1 229 ? -29.701 -5.144 11.803 1.00 94.38 229 GLU A O 1
ATOM 1863 N N . GLN A 1 230 ? -31.211 -3.594 12.404 1.00 96.75 230 GLN A N 1
ATOM 1864 C CA . GLN A 1 230 ? -31.281 -2.963 11.082 1.00 96.75 230 GLN A CA 1
ATOM 1865 C C . GLN A 1 230 ? -29.945 -2.345 10.652 1.00 96.75 230 GLN A C 1
ATOM 1867 O O . GLN A 1 230 ? -29.570 -2.443 9.483 1.00 96.75 230 GLN A O 1
ATOM 1872 N N . ASP A 1 231 ? -29.225 -1.703 11.570 1.00 94.12 231 ASP A N 1
ATOM 1873 C CA . ASP A 1 231 ? -27.915 -1.123 11.272 1.00 94.12 231 ASP A CA 1
ATOM 1874 C C . ASP A 1 231 ? -26.864 -2.215 11.027 1.00 94.12 231 ASP A C 1
ATOM 1876 O O . ASP A 1 231 ? -26.102 -2.126 10.065 1.00 94.12 231 ASP A O 1
ATOM 1880 N N . LEU A 1 232 ? -26.906 -3.312 11.785 1.00 95.81 232 LEU A N 1
ATOM 1881 C CA . LEU A 1 232 ? -26.035 -4.472 11.593 1.00 95.81 232 LEU A CA 1
ATOM 1882 C C . LEU A 1 232 ? -26.303 -5.157 10.241 1.00 95.81 232 LEU A C 1
ATOM 1884 O O . LEU A 1 232 ? -25.367 -5.542 9.537 1.00 95.81 232 LEU A O 1
ATOM 1888 N N . GLU A 1 233 ? -27.565 -5.272 9.823 1.00 96.25 233 GLU A N 1
ATOM 1889 C CA . GLU A 1 233 ? -27.915 -5.760 8.483 1.00 96.25 233 GLU A CA 1
ATOM 1890 C C . GLU A 1 233 ? -27.361 -4.855 7.374 1.00 96.25 233 GLU A C 1
ATOM 1892 O O . GLU A 1 233 ? -26.816 -5.360 6.387 1.00 96.25 233 GLU A O 1
ATOM 1897 N N . ARG A 1 234 ? -27.433 -3.528 7.543 1.00 97.06 234 ARG A N 1
ATOM 1898 C CA . ARG A 1 234 ? -26.848 -2.567 6.592 1.00 97.06 234 ARG A CA 1
ATOM 1899 C C . ARG A 1 234 ? -25.331 -2.691 6.525 1.00 97.06 234 ARG A C 1
ATOM 1901 O O . ARG A 1 234 ? -24.785 -2.723 5.425 1.00 97.06 234 ARG A O 1
ATOM 1908 N N . GLU A 1 235 ? -24.655 -2.799 7.664 1.00 92.62 235 GLU A N 1
ATOM 1909 C CA . GLU A 1 235 ? -23.203 -2.993 7.708 1.00 92.62 235 GLU A CA 1
ATOM 1910 C C . GLU A 1 235 ? -22.797 -4.311 7.047 1.00 92.62 235 GLU A C 1
ATOM 1912 O O . GLU A 1 235 ? -21.880 -4.334 6.228 1.00 92.62 235 GLU A O 1
ATOM 1917 N N . ARG A 1 236 ? -23.525 -5.406 7.302 1.00 93.12 236 ARG A N 1
ATOM 1918 C CA . ARG A 1 236 ? -23.282 -6.690 6.623 1.00 93.12 236 ARG A CA 1
ATOM 1919 C C . ARG A 1 236 ? -23.420 -6.573 5.107 1.00 93.12 236 ARG A C 1
ATOM 1921 O O . ARG A 1 236 ? -22.593 -7.130 4.384 1.00 93.12 236 ARG A O 1
ATOM 1928 N N . GLN A 1 237 ? -24.425 -5.845 4.621 1.00 96.00 237 GLN A N 1
ATOM 1929 C CA . GLN A 1 237 ? -24.597 -5.590 3.187 1.00 96.00 237 GLN A CA 1
ATOM 1930 C C . GLN A 1 237 ? -23.457 -4.739 2.614 1.00 96.00 237 GLN A C 1
ATOM 1932 O O . GLN A 1 237 ? -22.946 -5.050 1.538 1.00 96.00 237 GLN A O 1
ATOM 1937 N N . GLN A 1 238 ? -23.014 -3.706 3.336 1.00 93.44 238 GLN A N 1
ATOM 1938 C CA . GLN A 1 238 ? -21.876 -2.877 2.927 1.00 93.44 238 GLN A CA 1
ATOM 1939 C C . GLN A 1 238 ? -20.583 -3.696 2.857 1.00 93.44 238 GLN A C 1
ATOM 1941 O O . GLN A 1 238 ? -19.895 -3.665 1.839 1.00 93.44 238 GLN A O 1
ATOM 1946 N N . VAL A 1 239 ? -20.302 -4.511 3.877 1.00 94.50 239 VAL A N 1
AT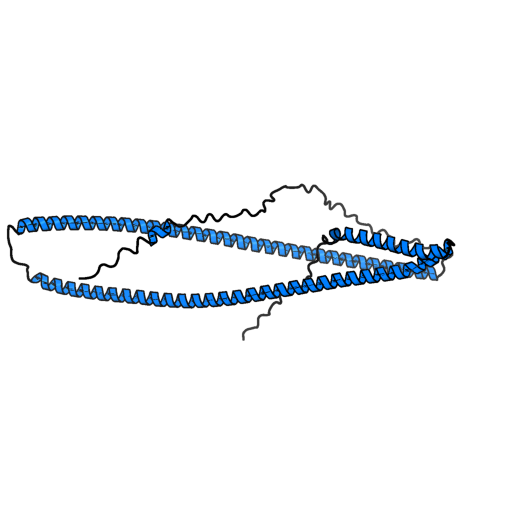OM 1947 C CA . VAL A 1 239 ? -19.130 -5.398 3.908 1.00 94.50 239 VAL A CA 1
ATOM 1948 C C . VAL A 1 239 ? -19.177 -6.421 2.771 1.00 94.50 239 VAL A C 1
ATOM 1950 O O . VAL A 1 239 ? -18.146 -6.704 2.157 1.00 94.50 239 VAL A O 1
ATOM 1953 N N . ALA A 1 240 ? -20.350 -6.973 2.446 1.00 94.12 240 ALA A N 1
ATOM 1954 C CA . ALA A 1 240 ? -20.497 -7.881 1.309 1.00 94.12 240 ALA A CA 1
ATOM 1955 C C . ALA A 1 240 ? -20.176 -7.180 -0.024 1.00 94.12 240 ALA A C 1
ATOM 1957 O O . ALA A 1 240 ? -19.383 -7.700 -0.811 1.00 94.12 240 ALA A O 1
ATOM 1958 N N . ALA A 1 241 ? -20.700 -5.969 -0.237 1.00 95.94 241 ALA A N 1
ATOM 1959 C CA . ALA A 1 241 ? -20.422 -5.176 -1.436 1.00 95.94 241 ALA A CA 1
ATOM 1960 C C . ALA A 1 241 ? -18.936 -4.779 -1.550 1.00 95.94 241 ALA A C 1
ATOM 1962 O O . ALA A 1 241 ? -18.355 -4.798 -2.640 1.00 95.94 241 ALA A O 1
ATOM 1963 N N . GLU A 1 242 ? -18.285 -4.452 -0.432 1.00 93.31 242 GLU A N 1
ATOM 1964 C CA . GLU A 1 242 ? -16.848 -4.170 -0.403 1.00 93.31 242 GLU A CA 1
ATOM 1965 C C . GLU A 1 242 ? -16.009 -5.407 -0.725 1.00 93.31 242 GLU A C 1
ATOM 1967 O O . GLU A 1 242 ? -15.056 -5.313 -1.502 1.00 93.31 242 GLU A O 1
ATOM 1972 N N . ARG A 1 243 ? -16.383 -6.580 -0.201 1.00 92.88 243 ARG A N 1
ATOM 1973 C CA . ARG A 1 243 ? -15.724 -7.851 -0.540 1.00 92.88 243 ARG A CA 1
ATOM 1974 C C . ARG A 1 243 ? -15.836 -8.160 -2.028 1.00 92.88 243 ARG A C 1
ATOM 1976 O O . ARG A 1 243 ? -14.823 -8.483 -2.646 1.00 92.88 243 ARG A O 1
ATOM 1983 N N . GLU A 1 244 ? -17.017 -8.010 -2.623 1.00 95.06 244 GLU A N 1
ATOM 1984 C CA . GLU A 1 244 ? -17.202 -8.196 -4.069 1.00 95.06 244 GLU A CA 1
ATOM 1985 C C . GLU A 1 244 ? -16.329 -7.233 -4.882 1.00 95.06 244 GLU A C 1
ATOM 1987 O O . GLU A 1 244 ? -15.650 -7.642 -5.829 1.00 95.06 244 GLU A O 1
ATOM 1992 N N . LYS A 1 245 ? -16.261 -5.964 -4.467 1.00 92.69 245 LYS A N 1
ATOM 1993 C CA . LYS A 1 245 ? -15.403 -4.956 -5.100 1.00 92.69 245 LYS A CA 1
ATOM 1994 C C . LYS A 1 245 ? -13.917 -5.308 -4.994 1.00 92.69 245 LYS A C 1
ATOM 1996 O O . LYS A 1 245 ? -13.180 -5.134 -5.967 1.00 92.69 245 LYS A O 1
ATOM 2001 N N . LEU A 1 246 ? -13.469 -5.808 -3.843 1.00 92.44 246 LEU A N 1
ATOM 2002 C CA . LEU A 1 246 ? -12.087 -6.250 -3.641 1.00 92.44 246 LEU A CA 1
ATOM 2003 C C . LEU A 1 246 ? -11.751 -7.462 -4.512 1.00 92.44 246 LEU A C 1
ATOM 2005 O O . LEU A 1 246 ? -10.698 -7.470 -5.148 1.00 92.44 246 LEU A O 1
ATOM 2009 N N . ILE A 1 247 ? -12.652 -8.441 -4.609 1.00 92.25 247 ILE A N 1
ATOM 2010 C CA . ILE A 1 247 ? -12.477 -9.613 -5.480 1.00 92.25 247 ILE A CA 1
ATOM 2011 C C . ILE A 1 247 ? -12.388 -9.175 -6.948 1.00 92.25 247 ILE A C 1
ATOM 2013 O O . ILE A 1 247 ? -11.479 -9.595 -7.666 1.00 92.25 247 ILE A O 1
ATOM 2017 N N . ALA A 1 248 ? -13.265 -8.269 -7.390 1.00 92.62 248 ALA A N 1
ATOM 2018 C CA . ALA A 1 248 ? -13.212 -7.717 -8.742 1.00 92.62 248 ALA A CA 1
ATOM 2019 C C . ALA A 1 248 ? -11.887 -6.981 -9.013 1.00 92.62 248 ALA A C 1
ATOM 2021 O O . ALA A 1 248 ? -11.285 -7.138 -10.077 1.00 92.62 248 ALA A O 1
ATOM 2022 N N . MET A 1 249 ? -11.385 -6.215 -8.040 1.00 90.88 249 MET A N 1
ATOM 2023 C CA . MET A 1 249 ? -10.095 -5.535 -8.153 1.00 90.88 249 MET A CA 1
ATOM 2024 C C . MET A 1 249 ? -8.926 -6.526 -8.228 1.00 90.88 249 MET A C 1
ATOM 2026 O O . MET A 1 249 ? -8.043 -6.356 -9.070 1.00 90.88 249 MET A O 1
ATOM 2030 N N . GLN A 1 250 ? -8.925 -7.574 -7.403 1.00 90.50 250 GLN A N 1
ATOM 2031 C CA . GLN A 1 250 ? -7.903 -8.623 -7.445 1.00 90.50 250 GLN A CA 1
ATOM 2032 C C . GLN A 1 250 ? -7.892 -9.352 -8.794 1.00 90.50 250 GLN A C 1
ATOM 2034 O O . GLN A 1 250 ? -6.818 -9.556 -9.367 1.00 90.50 250 GLN A O 1
ATOM 2039 N N . ASN A 1 251 ? -9.067 -9.676 -9.336 1.00 92.88 251 ASN A N 1
ATOM 2040 C CA . ASN A 1 251 ? -9.190 -10.303 -10.652 1.00 92.88 251 ASN A CA 1
ATOM 2041 C C . ASN A 1 251 ? -8.645 -9.391 -11.761 1.00 92.88 251 ASN A C 1
ATOM 2043 O O . ASN A 1 251 ? -7.799 -9.827 -12.540 1.00 92.88 251 ASN A O 1
ATOM 2047 N N . ASN A 1 252 ? -9.002 -8.103 -11.759 1.00 93.62 252 ASN A N 1
ATOM 2048 C CA . ASN A 1 252 ? -8.470 -7.127 -12.719 1.00 93.62 252 ASN A CA 1
ATOM 2049 C C . ASN A 1 252 ? -6.937 -6.995 -12.644 1.00 93.62 252 ASN A C 1
ATOM 2051 O O . ASN A 1 252 ? -6.256 -6.925 -13.670 1.00 93.62 252 ASN A O 1
ATOM 2055 N N . VAL A 1 253 ? -6.365 -6.980 -11.434 1.00 91.12 253 VAL A N 1
ATOM 2056 C CA . VAL A 1 253 ? -4.904 -6.921 -11.245 1.00 91.12 253 VAL A CA 1
ATOM 2057 C C . VAL A 1 253 ? -4.235 -8.188 -11.779 1.00 91.12 253 VAL A C 1
ATOM 2059 O O . VAL A 1 253 ? -3.193 -8.103 -12.438 1.00 91.12 253 VAL A O 1
ATOM 2062 N N . ARG A 1 254 ? -4.835 -9.359 -11.541 1.00 91.56 254 ARG A N 1
ATOM 2063 C CA . ARG A 1 254 ? -4.336 -10.640 -12.050 1.00 91.56 254 ARG A CA 1
ATOM 2064 C C . ARG A 1 254 ? -4.359 -10.686 -13.577 1.00 91.56 254 ARG A C 1
ATOM 2066 O O . ARG A 1 254 ? -3.347 -11.044 -14.179 1.00 91.56 254 ARG A O 1
ATOM 2073 N N . GLU A 1 255 ? -5.453 -10.259 -14.200 1.00 91.75 255 GLU A N 1
ATOM 2074 C CA . GLU A 1 255 ? -5.564 -10.166 -15.660 1.00 91.75 255 GLU A CA 1
ATOM 2075 C C . GLU A 1 255 ? -4.521 -9.207 -16.243 1.00 91.75 255 GLU A C 1
ATOM 2077 O O . GLU A 1 255 ? -3.835 -9.526 -17.219 1.00 91.75 255 GLU A O 1
ATOM 2082 N N . GLN A 1 256 ? -4.310 -8.053 -15.605 1.00 90.50 256 GLN A N 1
ATOM 2083 C CA . GLN A 1 256 ? -3.292 -7.102 -16.043 1.00 90.50 256 GLN A CA 1
ATOM 2084 C C . GLN A 1 256 ? -1.872 -7.679 -15.918 1.00 90.50 256 GLN A C 1
ATOM 2086 O O . GLN A 1 256 ? -1.029 -7.455 -16.797 1.00 90.50 256 GLN A O 1
ATOM 2091 N N . ALA A 1 257 ? -1.589 -8.427 -14.850 1.00 88.19 257 ALA A N 1
ATOM 2092 C CA . ALA A 1 257 ? -0.314 -9.115 -14.674 1.00 88.19 257 ALA A CA 1
ATOM 2093 C C . ALA A 1 257 ? -0.103 -10.191 -15.751 1.00 88.19 257 ALA A C 1
ATOM 2095 O O . ALA A 1 257 ? 0.987 -10.277 -16.326 1.00 88.19 257 ALA A O 1
ATOM 2096 N N . GLU A 1 258 ? -1.145 -10.947 -16.092 1.00 92.94 258 GLU A N 1
ATOM 2097 C CA . GLU A 1 258 ? -1.097 -11.959 -17.146 1.00 92.94 258 GLU A CA 1
ATOM 2098 C C . GLU A 1 258 ? -0.853 -11.332 -18.528 1.00 92.94 258 GLU A C 1
ATOM 2100 O O . GLU A 1 258 ? 0.010 -11.793 -19.280 1.00 92.94 258 GLU A O 1
ATOM 2105 N N . LEU A 1 259 ? -1.527 -10.224 -18.849 1.00 91.50 259 LEU A N 1
ATOM 2106 C CA . LEU A 1 259 ? -1.293 -9.476 -20.089 1.00 91.50 259 LEU A CA 1
ATOM 2107 C C . LEU A 1 259 ? 0.141 -8.927 -20.164 1.00 91.50 259 LEU A C 1
ATOM 2109 O O . LEU A 1 259 ? 0.797 -9.001 -21.211 1.00 91.50 259 LEU A O 1
ATOM 2113 N N . ARG A 1 260 ? 0.681 -8.419 -19.050 1.00 85.62 260 ARG A N 1
ATOM 2114 C CA . ARG A 1 260 ? 2.090 -7.989 -18.968 1.00 85.62 260 ARG A CA 1
ATOM 2115 C C . ARG A 1 260 ? 3.051 -9.154 -19.172 1.00 85.62 260 ARG A C 1
ATOM 2117 O O . ARG A 1 260 ? 4.054 -9.002 -19.869 1.00 85.62 260 ARG A O 1
ATOM 2124 N N . TYR A 1 261 ? 2.744 -10.317 -18.610 1.00 89.62 261 TYR A N 1
ATOM 2125 C CA . TYR A 1 261 ? 3.551 -11.513 -18.804 1.00 89.62 261 TYR A CA 1
ATOM 2126 C C . TYR A 1 261 ? 3.541 -11.959 -20.272 1.00 89.62 261 TYR A C 1
ATOM 2128 O O . TYR A 1 261 ? 4.608 -12.105 -20.872 1.00 89.62 261 TYR A O 1
ATOM 2136 N N . LYS A 1 262 ? 2.357 -12.064 -20.889 1.00 91.38 262 LYS A N 1
ATOM 2137 C CA . LYS A 1 262 ? 2.197 -12.436 -22.306 1.00 91.38 262 LYS A CA 1
ATOM 2138 C C . LYS A 1 262 ? 2.925 -11.470 -23.241 1.00 91.38 262 LYS A C 1
ATOM 2140 O O . LYS A 1 262 ? 3.628 -11.904 -24.151 1.00 91.38 262 LYS A O 1
ATOM 2145 N N . THR A 1 263 ? 2.821 -10.163 -23.004 1.00 89.56 263 THR A N 1
ATOM 2146 C CA . THR A 1 263 ? 3.502 -9.145 -23.828 1.00 89.56 263 THR A CA 1
ATOM 2147 C C . THR A 1 263 ? 5.022 -9.189 -23.670 1.00 89.56 263 THR A C 1
ATOM 2149 O O . THR A 1 263 ? 5.744 -9.078 -24.665 1.00 89.56 263 THR A O 1
ATOM 2152 N N . LEU A 1 264 ? 5.536 -9.399 -22.453 1.00 86.38 264 LEU A N 1
ATOM 2153 C CA . LEU A 1 264 ? 6.968 -9.608 -22.229 1.00 86.38 264 LEU A CA 1
ATOM 2154 C C . LEU A 1 264 ? 7.451 -10.881 -22.923 1.00 86.38 264 LEU A C 1
ATOM 2156 O O . LEU A 1 264 ? 8.428 -10.826 -23.669 1.00 86.38 264 LEU A O 1
ATOM 2160 N N . GLN A 1 265 ? 6.747 -11.997 -22.749 1.00 89.25 265 GLN A N 1
ATOM 2161 C CA . GLN A 1 265 ? 7.094 -13.266 -23.380 1.00 89.25 265 GLN A CA 1
ATOM 2162 C C . GLN A 1 265 ? 7.085 -13.156 -24.910 1.00 89.25 265 GLN A C 1
ATOM 2164 O O . GLN A 1 265 ? 8.026 -13.616 -25.555 1.00 89.25 265 GLN A O 1
ATOM 2169 N N . ALA A 1 266 ? 6.090 -12.480 -25.494 1.00 86.50 266 ALA A N 1
ATOM 2170 C CA . ALA A 1 266 ? 6.025 -12.220 -26.930 1.00 86.50 266 ALA A CA 1
ATOM 2171 C C . ALA A 1 266 ? 7.204 -11.363 -27.417 1.00 86.50 266 ALA A C 1
ATOM 2173 O O . ALA A 1 266 ? 7.814 -11.681 -28.436 1.00 86.50 266 ALA A O 1
ATOM 2174 N N . ARG A 1 267 ? 7.591 -10.318 -26.671 1.00 86.88 267 ARG A N 1
ATOM 2175 C CA . ARG A 1 267 ? 8.762 -9.484 -27.002 1.00 86.88 267 ARG A CA 1
ATOM 2176 C C . ARG A 1 267 ? 10.069 -10.257 -26.908 1.00 86.88 267 ARG A C 1
ATOM 2178 O O . ARG A 1 267 ? 10.913 -10.125 -27.791 1.00 86.88 267 ARG A O 1
ATOM 2185 N N . LEU A 1 268 ? 10.247 -11.053 -25.854 1.00 86.94 268 LEU A N 1
ATOM 2186 C CA . LEU A 1 268 ? 11.405 -11.932 -25.721 1.00 86.94 268 LEU A CA 1
ATOM 2187 C C . LEU A 1 268 ? 11.440 -12.907 -26.896 1.00 86.94 268 LEU A C 1
ATOM 2189 O O . LEU A 1 268 ? 12.436 -12.930 -27.613 1.00 86.94 268 LEU A O 1
ATOM 2193 N N . ARG A 1 269 ? 10.350 -13.636 -27.160 1.00 88.62 269 ARG A N 1
ATOM 2194 C CA . ARG A 1 269 ? 10.255 -14.577 -28.284 1.00 88.62 269 ARG A CA 1
ATOM 2195 C C . ARG A 1 269 ? 10.548 -13.895 -29.621 1.00 88.62 269 ARG A C 1
ATOM 2197 O O . ARG A 1 269 ? 11.331 -14.429 -30.392 1.00 88.62 269 ARG A O 1
ATOM 2204 N N . GLY A 1 270 ? 10.015 -12.698 -29.863 1.00 86.50 270 GLY A N 1
ATOM 2205 C CA . GLY A 1 270 ? 10.303 -11.910 -31.064 1.00 86.50 270 GLY A CA 1
ATOM 2206 C C . GLY A 1 270 ? 11.784 -11.551 -31.201 1.00 86.50 270 GLY A C 1
ATOM 2207 O O . GLY A 1 270 ? 12.364 -11.753 -32.263 1.00 86.50 270 GLY A O 1
ATOM 2208 N N . ARG A 1 271 ? 12.434 -11.101 -30.117 1.00 87.25 271 ARG A N 1
ATOM 2209 C CA . ARG A 1 271 ? 13.885 -10.833 -30.103 1.00 87.25 271 ARG A CA 1
ATOM 2210 C C . ARG A 1 271 ? 14.710 -12.099 -30.325 1.00 87.25 271 ARG A C 1
ATOM 2212 O O . ARG A 1 271 ? 15.731 -12.034 -31.000 1.00 87.25 271 ARG A O 1
ATOM 2219 N N . TRP A 1 272 ? 14.285 -13.229 -29.765 1.00 83.25 272 TRP A N 1
ATOM 2220 C CA . TRP A 1 272 ? 14.944 -14.521 -29.949 1.00 83.25 272 TRP A CA 1
ATOM 2221 C C . TRP A 1 272 ? 14.827 -15.020 -31.384 1.00 83.25 272 TRP A C 1
ATOM 2223 O O . TRP A 1 272 ? 15.841 -15.396 -31.962 1.00 83.25 272 TRP A O 1
ATOM 2233 N N . VAL A 1 273 ? 13.630 -14.961 -31.969 1.00 90.56 273 VAL A N 1
ATOM 2234 C CA . VAL A 1 273 ? 13.401 -15.332 -33.370 1.00 90.56 273 VAL A CA 1
ATOM 2235 C C . VAL A 1 273 ? 14.212 -14.424 -34.289 1.00 90.56 273 VAL A C 1
ATOM 2237 O O . VAL A 1 273 ? 14.972 -14.948 -35.087 1.00 90.56 273 VAL A O 1
ATOM 2240 N N . MET A 1 274 ? 14.157 -13.099 -34.111 1.00 89.69 274 MET A N 1
ATOM 2241 C CA . MET A 1 274 ? 14.967 -12.134 -34.876 1.00 89.69 274 MET A CA 1
ATOM 2242 C C . MET A 1 274 ? 16.472 -12.414 -34.783 1.00 89.69 274 MET A C 1
ATOM 2244 O O . MET A 1 274 ? 17.175 -12.406 -35.791 1.00 89.69 274 MET A O 1
ATOM 2248 N N . ALA A 1 275 ? 16.982 -12.660 -33.573 1.00 86.38 275 ALA A N 1
ATOM 2249 C CA . ALA A 1 275 ? 18.394 -12.967 -33.373 1.00 86.38 275 ALA A CA 1
ATOM 2250 C C . ALA A 1 275 ? 18.780 -14.291 -34.044 1.00 86.38 275 ALA A C 1
ATOM 2252 O O . ALA A 1 275 ? 19.834 -14.368 -34.670 1.00 86.38 275 ALA A O 1
ATOM 2253 N N . LEU A 1 276 ? 17.926 -15.313 -33.945 1.00 86.44 276 LEU A N 1
ATOM 2254 C CA . LEU A 1 276 ? 18.153 -16.608 -34.576 1.00 86.44 276 LEU A CA 1
ATOM 2255 C C . LEU A 1 276 ? 18.126 -16.479 -36.100 1.00 86.44 276 LEU A C 1
ATOM 2257 O O . LEU A 1 276 ? 19.071 -16.924 -36.742 1.00 86.44 276 LEU A O 1
ATOM 2261 N N . THR A 1 277 ? 17.133 -15.785 -36.667 1.00 89.38 277 THR A N 1
ATOM 2262 C CA . THR A 1 277 ? 17.050 -15.529 -38.111 1.00 89.38 277 THR A CA 1
ATOM 2263 C C . THR A 1 277 ? 18.265 -14.757 -38.618 1.00 89.38 277 THR A C 1
ATOM 2265 O O . THR A 1 277 ? 18.833 -15.132 -39.641 1.00 89.38 277 THR A O 1
ATOM 2268 N N . LEU A 1 278 ? 18.720 -13.737 -37.878 1.00 91.12 278 LEU A N 1
ATOM 2269 C CA . LEU A 1 278 ? 19.882 -12.925 -38.248 1.00 91.12 278 LEU A CA 1
ATOM 2270 C C . LEU A 1 278 ? 21.187 -13.732 -38.186 1.00 91.12 278 LEU A C 1
ATOM 2272 O O . LEU A 1 278 ? 22.004 -13.645 -39.101 1.00 91.12 278 LEU A O 1
ATOM 2276 N N . MET A 1 279 ? 21.370 -14.557 -37.149 1.00 87.50 279 MET A N 1
ATOM 2277 C CA . MET A 1 279 ? 22.526 -15.457 -37.047 1.00 87.50 279 MET A CA 1
ATOM 2278 C C . MET A 1 279 ? 22.519 -16.496 -38.170 1.00 87.50 279 MET A C 1
ATOM 2280 O O . MET A 1 279 ? 23.555 -16.713 -38.795 1.00 87.50 279 MET A O 1
ATOM 2284 N N . THR A 1 280 ? 21.362 -17.095 -38.482 1.00 88.81 280 THR A N 1
ATOM 2285 C CA . THR A 1 280 ? 21.255 -18.054 -39.592 1.00 88.81 280 THR A CA 1
ATOM 2286 C C . THR A 1 280 ? 21.536 -17.401 -40.942 1.00 88.81 280 THR A C 1
ATOM 2288 O O . THR A 1 280 ? 22.283 -17.969 -41.734 1.00 88.81 280 THR A O 1
ATOM 2291 N N . SER A 1 281 ? 21.025 -16.189 -41.197 1.00 90.62 281 SER A N 1
ATOM 2292 C CA . SER A 1 281 ? 21.300 -15.474 -42.448 1.00 90.62 281 SER A CA 1
ATOM 2293 C C . SER A 1 281 ? 22.766 -15.059 -42.562 1.00 90.62 281 SER A C 1
ATOM 2295 O O . SER A 1 281 ? 23.351 -15.172 -43.636 1.00 90.62 281 SER A O 1
ATOM 2297 N N . ALA A 1 282 ? 23.380 -14.621 -41.458 1.00 89.94 282 ALA A N 1
ATOM 2298 C CA . ALA A 1 282 ? 24.791 -14.253 -41.433 1.00 89.94 282 ALA A CA 1
ATOM 2299 C C . ALA A 1 282 ? 25.691 -15.467 -41.704 1.00 89.94 282 ALA A C 1
ATOM 2301 O O . ALA A 1 282 ? 26.614 -15.369 -42.508 1.00 89.94 282 ALA A O 1
ATOM 2302 N N . LEU A 1 283 ? 25.399 -16.621 -41.094 1.00 86.88 283 LEU A N 1
ATOM 2303 C CA . LEU A 1 283 ? 26.161 -17.852 -41.315 1.00 86.88 283 LEU A CA 1
ATOM 2304 C C . LEU A 1 283 ? 26.006 -18.364 -42.757 1.00 86.88 283 LEU A C 1
ATOM 2306 O O . LEU A 1 283 ? 26.985 -18.798 -43.360 1.00 86.88 283 LEU A O 1
ATOM 2310 N N . LEU A 1 284 ? 24.800 -18.255 -43.324 1.00 89.00 284 LEU A N 1
ATOM 2311 C CA . LEU A 1 284 ? 24.508 -18.654 -44.702 1.00 89.00 284 LEU A CA 1
ATOM 2312 C C . LEU A 1 284 ? 25.233 -17.774 -45.730 1.00 89.00 284 LEU A C 1
ATOM 2314 O O . LEU A 1 284 ? 25.692 -18.294 -46.740 1.00 89.00 284 LEU A O 1
ATOM 2318 N N . LEU A 1 285 ? 25.392 -16.473 -45.461 1.00 89.94 285 LEU A N 1
ATOM 2319 C CA . LEU A 1 285 ? 26.212 -15.571 -46.284 1.00 89.94 285 LEU A CA 1
ATOM 2320 C C . LEU A 1 285 ? 27.718 -15.771 -46.070 1.00 89.94 285 LEU A C 1
ATOM 2322 O O . LEU A 1 285 ? 28.498 -15.634 -47.012 1.00 89.94 285 LEU A O 1
ATOM 2326 N N . LEU A 1 286 ? 28.139 -16.103 -44.848 1.00 88.69 286 LEU A N 1
ATOM 2327 C CA . LEU A 1 286 ? 29.547 -16.322 -44.516 1.00 88.69 286 LEU A CA 1
ATOM 2328 C C . LEU A 1 286 ? 30.099 -17.593 -45.176 1.00 88.69 286 LEU A C 1
ATOM 2330 O O . LEU A 1 286 ? 31.245 -17.593 -45.618 1.00 88.69 286 LEU A O 1
ATOM 2334 N N . LEU A 1 287 ? 29.294 -18.655 -45.279 1.00 87.62 287 LEU A N 1
ATOM 2335 C CA . LEU A 1 287 ? 29.703 -19.943 -45.846 1.00 87.62 287 LEU A CA 1
ATOM 2336 C C . LEU A 1 287 ? 30.279 -19.843 -47.282 1.00 87.62 287 LEU A C 1
ATOM 2338 O O . LEU A 1 287 ? 31.410 -20.296 -47.474 1.00 87.62 287 LEU A O 1
ATOM 2342 N N . PRO A 1 288 ? 29.596 -19.241 -48.283 1.00 88.81 288 PRO A N 1
ATOM 2343 C CA . PRO A 1 288 ? 30.127 -19.128 -49.643 1.00 88.81 288 PRO A CA 1
ATOM 2344 C C . PRO A 1 288 ? 31.327 -18.179 -49.733 1.00 88.81 288 PRO A C 1
ATOM 2346 O O . PRO A 1 288 ? 32.248 -18.433 -50.507 1.00 88.81 288 PRO A O 1
ATOM 2349 N N . LEU A 1 289 ? 31.363 -17.113 -48.922 1.00 89.56 289 LEU A N 1
ATOM 2350 C CA . LEU A 1 289 ? 32.523 -16.217 -48.848 1.00 89.56 289 LEU A CA 1
ATOM 2351 C C . LEU A 1 289 ? 33.759 -16.976 -48.367 1.00 89.56 289 LEU A C 1
ATOM 2353 O O . LEU A 1 289 ? 34.828 -16.878 -48.967 1.00 89.56 289 LEU A O 1
ATOM 2357 N N . LEU A 1 290 ? 33.598 -17.777 -47.316 1.00 85.38 290 LEU A N 1
ATOM 2358 C CA . LEU A 1 290 ? 34.673 -18.572 -46.748 1.00 85.38 290 LEU A CA 1
ATOM 2359 C C . LEU A 1 290 ? 35.119 -19.674 -47.722 1.00 85.38 290 LEU A C 1
ATOM 2361 O O . LEU A 1 290 ? 36.316 -19.828 -47.946 1.00 85.38 290 LEU A O 1
ATOM 2365 N N . GLN A 1 291 ? 34.181 -20.372 -48.374 1.00 86.69 291 GLN A N 1
ATOM 2366 C CA . GLN A 1 291 ? 34.485 -21.333 -49.446 1.00 86.69 291 GLN A CA 1
ATOM 2367 C C . GLN A 1 291 ? 35.278 -20.683 -50.588 1.00 86.69 291 GLN A C 1
ATOM 2369 O O . GLN A 1 291 ? 36.285 -21.240 -51.022 1.00 86.69 291 GLN A O 1
ATOM 2374 N N . SER A 1 292 ? 34.880 -19.485 -51.028 1.00 84.44 292 SER A N 1
ATOM 2375 C CA . SER A 1 292 ? 35.597 -18.731 -52.060 1.00 84.44 292 SER A CA 1
ATOM 2376 C C . SER A 1 292 ? 37.015 -18.370 -51.611 1.00 84.44 292 SER A C 1
ATOM 2378 O O . SER A 1 292 ? 37.960 -18.550 -52.373 1.00 84.44 292 SER A O 1
ATOM 2380 N N . ILE A 1 293 ? 37.201 -17.909 -50.371 1.00 86.44 293 ILE A N 1
ATOM 2381 C CA . ILE A 1 293 ? 38.530 -17.565 -49.839 1.00 86.44 293 ILE A CA 1
ATOM 2382 C C . ILE A 1 293 ? 39.430 -18.807 -49.756 1.00 86.44 293 ILE A C 1
ATOM 2384 O O . ILE A 1 293 ? 40.571 -18.766 -50.215 1.00 86.44 293 ILE A O 1
ATOM 2388 N N . PHE A 1 294 ? 38.936 -19.927 -49.219 1.00 83.50 294 PHE A N 1
ATOM 2389 C CA . PHE A 1 294 ? 39.719 -21.166 -49.125 1.00 83.50 294 PHE A CA 1
ATOM 2390 C C . PHE A 1 294 ? 40.107 -21.714 -50.504 1.00 83.50 294 PHE A C 1
ATOM 2392 O O . PHE A 1 294 ? 41.246 -22.150 -50.689 1.00 83.50 294 PHE A O 1
ATOM 2399 N N . PHE A 1 295 ? 39.199 -21.636 -51.478 1.00 83.62 295 PHE A N 1
ATOM 2400 C CA . PHE A 1 295 ? 39.458 -22.095 -52.839 1.00 83.62 295 PHE A CA 1
ATOM 2401 C C . PHE A 1 295 ? 40.467 -21.199 -53.574 1.00 83.62 295 PHE A C 1
ATOM 2403 O O . PHE A 1 295 ? 41.461 -21.695 -54.106 1.00 83.62 295 PHE A O 1
ATOM 2410 N N . TYR A 1 296 ? 40.257 -19.877 -53.566 1.00 83.56 296 TYR A N 1
ATOM 2411 C CA . TYR A 1 296 ? 41.085 -18.934 -54.327 1.00 83.56 296 TYR A CA 1
ATOM 2412 C C . TYR A 1 296 ? 42.428 -18.615 -53.662 1.00 83.56 296 TYR A C 1
ATOM 2414 O O . TYR A 1 296 ? 43.444 -18.540 -54.354 1.00 83.56 296 TYR A O 1
ATOM 2422 N N . SER A 1 297 ? 42.460 -18.412 -52.343 1.00 83.75 297 SER A N 1
ATOM 2423 C CA . SER A 1 297 ? 43.674 -17.959 -51.650 1.00 83.75 297 SER A CA 1
ATOM 2424 C C . SER A 1 297 ? 44.618 -19.102 -51.292 1.00 83.75 297 SER A C 1
ATOM 2426 O O . SER A 1 297 ? 45.830 -18.925 -51.375 1.00 83.75 297 SER A O 1
ATOM 2428 N N . PHE A 1 298 ? 44.091 -20.270 -50.915 1.00 79.81 298 PHE A N 1
ATOM 2429 C CA . PHE A 1 298 ? 44.918 -21.366 -50.403 1.00 79.81 298 PHE A CA 1
ATOM 2430 C C . PHE A 1 298 ? 45.124 -22.523 -51.387 1.00 79.81 298 PHE A C 1
ATOM 2432 O O . PHE A 1 298 ? 45.962 -23.384 -51.126 1.00 79.81 298 PHE A O 1
ATOM 2439 N N . LYS A 1 299 ? 44.403 -22.547 -52.521 1.00 82.50 299 LYS A N 1
ATOM 2440 C CA . LYS A 1 299 ? 44.512 -23.588 -53.564 1.00 82.50 299 LYS A CA 1
ATOM 2441 C C . LYS A 1 299 ? 44.418 -25.022 -53.014 1.00 82.50 299 LYS A C 1
ATOM 2443 O O . LYS A 1 299 ? 45.066 -25.936 -53.521 1.00 82.50 299 LYS A O 1
ATOM 2448 N N . PHE A 1 300 ? 43.636 -25.224 -51.955 1.00 78.38 300 PHE A N 1
ATOM 2449 C CA . PHE A 1 300 ? 43.429 -26.549 -51.377 1.00 78.38 300 PHE A CA 1
ATOM 2450 C C . PHE A 1 300 ? 42.641 -27.461 -52.331 1.00 78.38 300 PHE A C 1
ATOM 2452 O O . PHE A 1 300 ? 41.859 -26.970 -53.150 1.00 78.38 300 PHE A O 1
ATOM 2459 N N . PRO A 1 301 ? 42.790 -28.795 -52.218 1.00 83.19 301 PRO A N 1
ATOM 2460 C CA . PRO A 1 301 ? 41.964 -29.727 -52.976 1.00 83.19 301 PRO A CA 1
ATOM 2461 C C . PRO A 1 301 ? 40.478 -29.522 -52.645 1.00 83.19 301 PRO A C 1
ATOM 2463 O O . PRO A 1 301 ? 40.109 -29.240 -51.500 1.00 83.19 301 PRO A O 1
ATOM 2466 N N . LEU A 1 302 ? 39.622 -29.701 -53.656 1.00 79.38 302 LEU A N 1
ATOM 2467 C CA . LEU A 1 302 ? 38.192 -29.362 -53.625 1.00 79.38 302 LEU A CA 1
ATOM 2468 C C . LEU A 1 302 ? 37.444 -29.961 -52.418 1.00 79.38 302 LEU A C 1
ATOM 2470 O O . LEU A 1 302 ? 36.567 -29.317 -51.851 1.00 79.38 302 LEU A O 1
ATOM 2474 N N . GLN A 1 303 ? 37.840 -31.157 -51.975 1.00 82.62 303 GLN A N 1
ATOM 2475 C CA . GLN A 1 303 ? 37.262 -31.828 -50.808 1.00 82.62 303 GLN A CA 1
ATOM 2476 C C . GLN A 1 303 ? 37.516 -31.057 -49.500 1.00 82.62 303 GLN A C 1
ATOM 2478 O O . GLN A 1 303 ? 36.585 -30.809 -48.739 1.00 82.62 303 GLN A O 1
ATOM 2483 N N . ILE A 1 304 ? 38.752 -30.609 -49.252 1.00 82.88 304 ILE A N 1
ATOM 2484 C CA . ILE A 1 304 ? 39.102 -29.864 -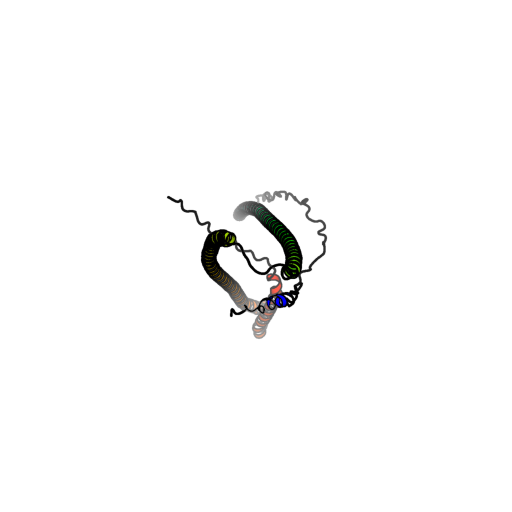48.029 1.00 82.88 304 ILE A CA 1
ATOM 2485 C C . ILE A 1 304 ? 38.434 -28.486 -48.043 1.00 82.88 304 ILE A C 1
ATOM 2487 O O . ILE A 1 304 ? 37.897 -28.049 -47.025 1.00 82.88 304 ILE A O 1
ATOM 2491 N N . SER A 1 305 ? 38.394 -27.836 -49.210 1.00 82.62 305 SER A N 1
ATOM 2492 C CA . SER A 1 305 ? 37.744 -26.532 -49.380 1.00 82.62 305 SER A CA 1
ATOM 2493 C C . SER A 1 305 ? 36.227 -26.572 -49.148 1.00 82.62 305 SER A C 1
ATOM 2495 O O . SER A 1 305 ? 35.644 -25.543 -48.809 1.00 82.62 305 SER A O 1
ATOM 2497 N N . LEU A 1 306 ? 35.584 -27.732 -49.321 1.00 81.94 306 LEU A N 1
ATOM 2498 C CA . LEU A 1 306 ? 34.155 -27.909 -49.062 1.00 81.94 306 LEU A CA 1
ATOM 2499 C C . LEU A 1 306 ? 33.870 -28.110 -47.564 1.00 81.94 306 LEU A C 1
ATOM 2501 O O . LEU A 1 306 ? 32.977 -27.462 -47.019 1.00 81.94 306 LEU A O 1
ATOM 2505 N N . PHE A 1 307 ? 34.629 -28.988 -46.894 1.00 85.19 307 PHE A N 1
ATOM 2506 C CA . PHE A 1 307 ? 34.344 -29.403 -45.512 1.00 85.19 307 PHE A CA 1
ATOM 2507 C C . PHE A 1 307 ? 34.925 -28.471 -44.438 1.00 85.19 307 PHE A C 1
ATOM 2509 O O . PHE A 1 307 ? 34.280 -28.259 -43.410 1.00 85.19 307 PHE A O 1
ATOM 2516 N N . ALA A 1 308 ? 36.098 -27.869 -44.662 1.00 83.00 308 ALA A N 1
ATOM 2517 C CA . ALA A 1 308 ? 36.725 -26.955 -43.701 1.00 83.00 308 ALA A CA 1
ATOM 2518 C C . ALA A 1 308 ? 35.833 -25.761 -43.279 1.00 83.00 308 ALA A C 1
ATOM 2520 O O . ALA A 1 308 ? 35.707 -25.524 -42.074 1.00 83.00 308 ALA A O 1
ATOM 2521 N N . PRO A 1 309 ? 35.159 -25.032 -44.194 1.00 85.38 309 PRO A N 1
ATOM 2522 C CA . PRO A 1 309 ? 34.292 -23.919 -43.805 1.00 85.38 309 PRO A CA 1
ATOM 2523 C C . PRO A 1 309 ? 33.045 -24.374 -43.036 1.00 85.38 309 PRO A C 1
ATOM 2525 O O . PRO A 1 309 ? 32.590 -23.659 -42.147 1.00 85.38 309 PRO A O 1
ATOM 2528 N N . ILE A 1 310 ? 32.529 -25.579 -43.306 1.00 85.69 310 ILE A N 1
ATOM 2529 C CA . ILE A 1 310 ? 31.395 -26.153 -42.565 1.00 85.69 310 ILE A CA 1
ATOM 2530 C C . ILE A 1 310 ? 31.803 -26.424 -41.111 1.00 85.69 310 ILE A C 1
ATOM 2532 O O . ILE A 1 310 ? 31.099 -26.013 -40.188 1.00 85.69 310 ILE A O 1
ATOM 2536 N N . ILE A 1 311 ? 32.966 -27.050 -40.896 1.00 87.56 311 ILE A N 1
ATOM 2537 C CA . ILE A 1 311 ? 33.501 -27.324 -39.553 1.00 87.56 311 ILE A CA 1
ATOM 2538 C C . ILE A 1 311 ? 33.775 -26.012 -38.805 1.00 87.56 311 ILE A C 1
ATOM 2540 O O . ILE A 1 311 ? 33.414 -25.887 -37.633 1.00 87.56 311 ILE A O 1
ATOM 2544 N N . LEU A 1 312 ? 34.345 -25.007 -39.482 1.00 87.00 312 LEU A N 1
ATOM 2545 C CA . LEU A 1 312 ? 34.580 -23.688 -38.889 1.00 87.00 312 LEU A CA 1
ATOM 2546 C C . LEU A 1 312 ? 33.263 -23.015 -38.467 1.00 87.00 312 LEU A C 1
ATOM 2548 O O . LEU A 1 312 ? 33.171 -22.486 -37.361 1.00 87.00 312 LEU A O 1
ATOM 2552 N N . CYS A 1 313 ? 32.226 -23.069 -39.306 1.00 85.44 313 CYS A N 1
ATOM 2553 C CA . CYS A 1 313 ? 30.906 -22.532 -38.975 1.00 85.44 313 CYS A CA 1
ATOM 2554 C C . CYS A 1 313 ? 30.273 -23.237 -37.765 1.00 85.44 313 CYS A C 1
ATOM 2556 O O . CYS A 1 313 ? 29.701 -22.558 -36.912 1.00 85.44 313 CYS A O 1
ATOM 2558 N N . ILE A 1 314 ? 30.412 -24.564 -37.648 1.00 87.25 314 ILE A N 1
ATOM 2559 C CA . ILE A 1 314 ? 29.939 -25.328 -36.479 1.00 87.25 314 ILE A CA 1
ATOM 2560 C C . ILE A 1 314 ? 30.695 -24.899 -35.214 1.00 87.25 314 ILE A C 1
ATOM 2562 O O . ILE A 1 314 ? 30.070 -24.651 -34.182 1.00 87.25 314 ILE A O 1
ATOM 2566 N N . ALA A 1 315 ? 32.021 -24.748 -35.292 1.00 87.50 315 ALA A N 1
ATOM 2567 C CA . ALA A 1 315 ? 32.839 -24.307 -34.163 1.00 87.50 315 ALA A CA 1
ATOM 2568 C C . ALA A 1 315 ? 32.468 -22.886 -33.703 1.00 87.50 315 ALA A C 1
ATOM 2570 O O . ALA A 1 315 ? 32.274 -22.646 -32.511 1.00 87.50 315 ALA A O 1
ATOM 2571 N N . ILE A 1 316 ? 32.291 -21.953 -34.644 1.00 86.38 316 ILE A N 1
ATOM 2572 C CA . ILE A 1 316 ? 31.854 -20.581 -34.351 1.00 86.38 316 ILE A CA 1
ATOM 2573 C C . ILE A 1 316 ? 30.459 -20.590 -33.707 1.00 86.38 316 ILE A C 1
ATOM 2575 O O . ILE A 1 316 ? 30.248 -19.926 -32.691 1.00 86.38 316 ILE A O 1
ATOM 2579 N N . ALA A 1 317 ? 29.518 -21.375 -34.240 1.00 85.94 317 ALA A N 1
ATOM 2580 C CA . ALA A 1 317 ? 28.180 -21.510 -33.667 1.00 85.94 317 ALA A CA 1
ATOM 2581 C C . ALA A 1 317 ? 28.211 -22.067 -32.231 1.00 85.94 317 ALA A C 1
ATOM 2583 O O . ALA A 1 317 ? 27.502 -21.549 -31.366 1.00 85.94 317 ALA A O 1
ATOM 2584 N N . ALA A 1 318 ? 29.066 -23.057 -31.953 1.00 86.25 318 ALA A N 1
ATOM 2585 C CA . ALA A 1 318 ? 29.251 -23.617 -30.614 1.00 86.25 318 ALA A CA 1
ATOM 2586 C C . ALA A 1 318 ? 29.810 -22.582 -29.622 1.00 86.25 318 ALA A C 1
ATOM 2588 O O . ALA A 1 318 ? 29.303 -22.462 -28.505 1.00 86.25 318 ALA A O 1
ATOM 2589 N N . ILE A 1 319 ? 30.792 -21.775 -30.041 1.00 87.62 319 ILE A N 1
ATOM 2590 C CA . ILE A 1 319 ? 31.355 -20.694 -29.216 1.00 87.62 319 ILE A CA 1
ATOM 2591 C C . ILE A 1 319 ? 30.286 -19.641 -28.901 1.00 87.62 319 ILE A C 1
ATOM 2593 O O . ILE A 1 319 ? 30.152 -19.230 -27.748 1.00 87.62 319 ILE A O 1
ATOM 2597 N N . PHE A 1 320 ? 29.485 -19.228 -29.888 1.00 83.38 320 PHE A N 1
ATOM 2598 C CA . PHE A 1 320 ? 28.396 -18.274 -29.656 1.00 83.38 320 PHE A CA 1
ATOM 2599 C C . PHE A 1 320 ? 27.297 -18.839 -28.750 1.00 83.38 320 PHE A C 1
ATOM 2601 O O . PHE A 1 320 ? 26.779 -18.105 -27.906 1.00 83.38 320 PHE A O 1
ATOM 2608 N N . ALA A 1 321 ? 26.954 -20.123 -28.887 1.00 84.00 321 ALA A N 1
ATOM 2609 C CA . ALA A 1 321 ? 26.008 -20.789 -27.996 1.00 84.00 321 ALA A CA 1
ATOM 2610 C C . ALA A 1 321 ? 26.519 -20.801 -26.544 1.00 84.00 321 ALA A C 1
ATOM 2612 O O . ALA A 1 321 ? 25.773 -20.433 -25.634 1.00 84.00 321 ALA A O 1
ATOM 2613 N N . TYR A 1 322 ? 27.803 -21.119 -26.346 1.00 85.69 322 TYR A N 1
ATOM 2614 C CA . TYR A 1 322 ? 28.461 -21.136 -25.037 1.00 85.69 322 TYR A CA 1
ATOM 2615 C C . TYR A 1 322 ? 28.578 -19.741 -24.400 1.00 85.69 322 TYR A C 1
ATOM 2617 O O . TYR A 1 322 ? 28.262 -19.549 -23.224 1.00 85.69 322 TYR A O 1
ATOM 2625 N N . LEU A 1 323 ? 28.975 -18.724 -25.176 1.00 81.12 323 LEU A N 1
ATOM 2626 C CA . LEU A 1 323 ? 29.001 -17.342 -24.689 1.00 81.12 323 LEU A CA 1
ATOM 2627 C C . LEU A 1 323 ? 27.599 -16.891 -24.272 1.00 81.12 323 LEU A C 1
ATOM 2629 O O . LEU A 1 323 ? 27.424 -16.241 -23.245 1.00 81.12 323 LEU A O 1
ATOM 2633 N N . ARG A 1 324 ? 26.577 -17.255 -25.049 1.00 75.25 324 ARG A N 1
ATOM 2634 C CA . ARG A 1 324 ? 25.201 -16.830 -24.796 1.00 75.25 324 ARG A CA 1
ATOM 2635 C C . ARG A 1 324 ? 24.582 -17.495 -23.566 1.00 75.25 324 ARG A C 1
ATOM 2637 O O . ARG A 1 324 ? 23.849 -16.808 -22.854 1.00 75.25 324 ARG A O 1
ATOM 2644 N N . SER A 1 325 ? 24.879 -18.767 -23.282 1.00 77.62 325 SER A N 1
ATOM 2645 C CA . SER A 1 325 ? 24.416 -19.430 -22.051 1.00 77.62 325 SER A CA 1
ATOM 2646 C C . SER A 1 325 ? 25.010 -18.787 -20.795 1.00 77.62 325 SER A C 1
ATOM 2648 O O . SER A 1 325 ? 24.306 -18.629 -19.800 1.00 77.62 325 SER A O 1
ATOM 2650 N N . ASN A 1 326 ? 26.259 -18.320 -20.863 1.00 77.19 326 ASN A N 1
ATOM 2651 C CA . ASN A 1 326 ? 26.952 -17.713 -19.722 1.00 77.19 326 ASN A CA 1
ATOM 2652 C C . ASN A 1 326 ? 26.586 -16.238 -19.466 1.00 77.19 326 ASN A C 1
ATOM 2654 O O . ASN A 1 326 ? 26.849 -15.720 -18.384 1.00 77.19 326 ASN A O 1
ATOM 2658 N N . VAL A 1 327 ? 25.950 -15.550 -20.422 1.00 70.25 327 VAL A N 1
ATOM 2659 C CA . VAL A 1 327 ? 25.560 -14.127 -20.288 1.00 70.25 327 VAL A CA 1
ATOM 2660 C C . VAL A 1 327 ? 24.159 -13.950 -19.673 1.00 70.25 327 VAL A C 1
ATOM 2662 O O . VAL A 1 327 ? 23.819 -12.861 -19.206 1.00 70.25 327 VAL A O 1
ATOM 2665 N N . GLY A 1 328 ? 23.357 -15.020 -19.592 1.00 59.38 328 GLY A N 1
ATOM 2666 C CA . GLY A 1 328 ? 22.030 -15.032 -18.956 1.00 59.38 328 GLY A CA 1
ATOM 2667 C C . GLY A 1 328 ? 21.941 -14.369 -17.564 1.00 59.38 328 GLY A C 1
ATOM 2668 O O . GLY A 1 328 ? 21.060 -13.524 -17.382 1.00 59.38 328 GLY A O 1
ATOM 2669 N N . PRO A 1 329 ? 22.842 -14.663 -16.603 1.00 60.69 329 PRO A N 1
ATOM 2670 C CA . PRO A 1 329 ? 22.778 -14.092 -15.252 1.00 60.69 329 PRO A CA 1
ATOM 2671 C C . PRO A 1 329 ? 23.211 -12.617 -15.158 1.00 60.69 329 PRO A C 1
ATOM 2673 O O . PRO A 1 329 ? 22.883 -11.944 -14.184 1.00 60.69 329 PRO A O 1
ATOM 2676 N N . TYR A 1 330 ? 23.898 -12.071 -16.168 1.00 57.72 330 TYR A N 1
ATOM 2677 C CA . TYR A 1 330 ? 24.314 -10.659 -16.174 1.00 57.72 330 TYR A CA 1
ATOM 2678 C C . TYR A 1 330 ? 23.225 -9.708 -16.682 1.00 57.72 330 TYR A C 1
ATOM 2680 O O . TYR A 1 330 ? 23.258 -8.516 -16.393 1.00 57.72 330 TYR A O 1
ATOM 2688 N N . TYR A 1 331 ? 22.244 -10.217 -17.431 1.00 54.88 331 TYR A N 1
ATOM 2689 C CA . TYR A 1 331 ? 21.143 -9.406 -17.959 1.00 54.88 331 TYR A CA 1
ATOM 2690 C C . TYR A 1 331 ? 19.919 -9.351 -17.032 1.00 54.88 331 TYR A C 1
ATOM 2692 O O . TYR A 1 331 ? 19.077 -8.465 -17.195 1.00 54.88 331 TYR A O 1
ATOM 2700 N N . SER A 1 332 ? 19.812 -10.246 -16.043 1.00 52.75 332 SER A N 1
ATOM 2701 C CA . SER A 1 332 ? 18.726 -10.228 -15.050 1.00 52.75 332 SER A CA 1
ATOM 2702 C C . SER A 1 332 ? 18.856 -9.108 -14.011 1.00 52.75 332 SER A C 1
ATOM 2704 O O . SER A 1 332 ? 17.876 -8.805 -13.335 1.00 52.75 332 SER A O 1
ATOM 2706 N N . SER A 1 333 ? 20.023 -8.468 -13.903 1.00 46.50 333 SER A N 1
ATOM 2707 C CA . SER A 1 333 ? 20.328 -7.412 -12.925 1.00 46.50 333 SER A CA 1
ATOM 2708 C C . SER A 1 333 ? 20.203 -5.981 -13.469 1.00 46.50 333 SER A C 1
ATOM 2710 O O . SER A 1 333 ? 20.431 -5.021 -12.733 1.00 46.50 333 SER A O 1
ATOM 2712 N N . ALA A 1 334 ? 19.802 -5.794 -14.732 1.00 43.16 334 ALA A N 1
ATOM 2713 C CA . ALA A 1 334 ? 19.547 -4.456 -15.260 1.00 43.16 334 ALA A CA 1
ATOM 2714 C C . ALA A 1 334 ? 18.241 -3.877 -14.664 1.00 43.16 334 ALA A C 1
ATOM 2716 O O . ALA A 1 334 ? 17.194 -4.533 -14.728 1.00 43.16 334 ALA A O 1
ATOM 2717 N N . PRO A 1 335 ? 18.255 -2.647 -14.114 1.00 42.00 335 PRO A N 1
ATOM 2718 C CA . PRO A 1 335 ? 17.094 -2.061 -13.454 1.00 42.00 335 PRO A CA 1
ATOM 2719 C C . PRO A 1 335 ? 15.963 -1.865 -14.468 1.00 42.00 335 PRO A C 1
ATOM 2721 O O . PRO A 1 335 ? 16.095 -1.143 -15.462 1.00 42.00 335 PRO A O 1
ATOM 2724 N N . ARG A 1 336 ? 14.831 -2.535 -14.230 1.00 46.00 336 ARG A N 1
ATOM 2725 C CA . ARG A 1 336 ? 13.620 -2.398 -15.045 1.00 46.00 336 ARG A CA 1
ATOM 2726 C C . ARG A 1 336 ? 13.132 -0.950 -14.960 1.00 46.00 336 ARG A C 1
ATOM 2728 O O . ARG A 1 336 ? 12.701 -0.505 -13.903 1.00 46.00 336 ARG A O 1
ATOM 2735 N N . LYS A 1 337 ? 13.153 -0.221 -16.082 1.00 47.75 337 LYS A N 1
ATOM 2736 C CA . LYS A 1 337 ? 12.424 1.048 -16.207 1.00 47.75 337 LYS A CA 1
ATOM 2737 C C . LYS A 1 337 ? 10.934 0.765 -16.013 1.00 47.75 337 LYS A C 1
ATOM 2739 O O . LYS A 1 337 ? 10.323 0.085 -16.836 1.00 47.75 337 LYS A O 1
ATOM 2744 N N . VAL A 1 338 ? 10.368 1.276 -14.924 1.00 45.84 338 VAL A N 1
ATOM 2745 C CA . VAL A 1 338 ? 8.924 1.276 -14.683 1.00 45.84 338 VAL A CA 1
ATOM 2746 C C . VAL A 1 338 ? 8.281 2.165 -15.757 1.00 45.84 338 VAL A C 1
ATOM 2748 O O . VAL A 1 338 ? 8.675 3.327 -15.884 1.00 45.84 338 VAL A O 1
ATOM 2751 N N . PRO A 1 339 ? 7.351 1.655 -16.586 1.00 45.06 339 PRO A N 1
ATOM 2752 C CA . PRO A 1 339 ? 6.656 2.489 -17.553 1.00 45.06 339 PRO A CA 1
ATOM 2753 C C . PRO A 1 339 ? 5.776 3.498 -16.808 1.00 45.06 339 PRO A C 1
ATOM 2755 O O . PRO A 1 339 ? 4.908 3.127 -16.022 1.00 45.06 339 PRO A O 1
ATOM 2758 N N . ALA A 1 340 ? 6.008 4.782 -17.070 1.00 53.91 340 ALA A N 1
ATOM 2759 C CA . ALA A 1 340 ? 5.208 5.891 -16.573 1.00 53.91 340 ALA A CA 1
ATOM 2760 C C . ALA A 1 340 ? 3.831 5.904 -17.257 1.00 53.91 340 ALA A C 1
ATOM 2762 O O . ALA A 1 340 ? 3.612 6.669 -18.185 1.00 53.91 340 ALA A O 1
ATOM 2763 N N . THR A 1 341 ? 2.912 5.027 -16.859 1.00 59.91 341 THR A N 1
ATOM 2764 C CA . THR A 1 341 ? 1.493 5.111 -17.251 1.00 59.91 341 THR A CA 1
ATOM 2765 C C . THR A 1 341 ? 0.605 4.443 -16.202 1.00 59.91 341 THR A C 1
ATOM 2767 O O . THR A 1 341 ? 0.323 3.253 -16.261 1.00 59.91 341 THR A O 1
ATOM 2770 N N . ALA A 1 342 ? 0.168 5.246 -15.234 1.00 45.41 342 ALA A N 1
ATOM 2771 C CA . ALA A 1 342 ? -1.118 5.127 -14.547 1.00 45.41 342 ALA A CA 1
ATOM 2772 C C . ALA A 1 342 ? -1.369 6.459 -13.822 1.00 45.41 342 ALA A C 1
ATOM 2774 O O . ALA A 1 342 ? -1.232 6.569 -12.609 1.00 45.41 342 ALA A O 1
ATOM 2775 N N . LYS A 1 343 ? -1.644 7.516 -14.597 1.00 44.91 343 LYS A N 1
ATOM 2776 C CA . LYS A 1 343 ? -2.273 8.726 -14.056 1.00 44.91 343 LYS A CA 1
ATOM 2777 C C . LYS A 1 343 ? -3.722 8.327 -13.739 1.00 44.91 343 LYS A C 1
ATOM 2779 O O . LYS A 1 343 ? -4.406 7.933 -14.683 1.00 44.91 343 LYS A O 1
ATOM 2784 N N . PRO A 1 344 ? -4.194 8.371 -12.482 1.00 46.44 344 PRO A N 1
ATOM 2785 C CA . PRO A 1 344 ? -5.608 8.185 -12.210 1.00 46.44 344 PRO A CA 1
ATOM 2786 C C . PRO A 1 344 ? -6.380 9.345 -12.844 1.00 46.44 344 PRO A C 1
ATOM 2788 O O . PRO A 1 344 ? -6.043 10.519 -12.682 1.00 46.44 344 PRO A O 1
ATOM 2791 N N . GLU A 1 345 ? -7.381 8.979 -13.630 1.00 44.69 345 GLU A N 1
ATOM 2792 C CA . GLU A 1 345 ? -8.336 9.861 -14.280 1.00 44.69 345 GLU A CA 1
ATOM 2793 C C . GLU A 1 345 ? -9.091 10.657 -13.202 1.00 44.69 345 GLU A C 1
ATOM 2795 O O . GLU A 1 345 ? -9.922 10.124 -12.466 1.00 44.69 345 GLU A O 1
ATOM 2800 N N . GLN A 1 346 ? -8.750 11.941 -13.051 1.00 41.38 346 GLN A N 1
ATOM 2801 C CA . GLN A 1 346 ? -9.477 12.869 -12.188 1.00 41.38 346 GLN A CA 1
ATOM 2802 C C . GLN A 1 346 ? -10.877 13.090 -12.768 1.00 41.38 346 GLN A C 1
ATOM 2804 O O . GLN A 1 346 ? -11.074 13.836 -13.728 1.00 41.38 346 GLN A O 1
ATOM 2809 N N . LYS A 1 347 ? -11.858 12.432 -12.151 1.00 50.34 347 LYS A N 1
ATOM 2810 C CA . LYS A 1 347 ? -13.286 12.631 -12.385 1.00 50.34 347 LYS A CA 1
ATOM 2811 C C . LYS A 1 347 ? -13.666 14.061 -11.981 1.00 50.34 347 LYS A C 1
ATOM 2813 O O . LYS A 1 347 ? -13.638 14.422 -10.807 1.00 50.34 347 LYS A O 1
ATOM 2818 N N . LYS A 1 348 ? -13.990 14.879 -12.981 1.00 48.53 348 LYS A N 1
ATOM 2819 C CA . LYS A 1 348 ? -14.450 16.268 -12.854 1.00 48.53 348 LYS A CA 1
ATOM 2820 C C . LYS A 1 348 ? -15.775 16.309 -12.063 1.00 48.53 348 LYS A C 1
ATOM 2822 O O . LYS A 1 348 ? -16.696 15.580 -12.439 1.00 48.53 348 LYS A O 1
ATOM 2827 N N . PRO A 1 349 ? -15.914 17.125 -11.003 1.00 53.94 349 PRO A N 1
ATOM 2828 C CA . PRO A 1 349 ? -17.191 17.277 -10.315 1.00 53.94 349 PRO A CA 1
ATOM 2829 C C . PRO A 1 349 ? -18.182 18.038 -11.209 1.00 53.94 349 PRO A C 1
ATOM 2831 O O . PRO A 1 349 ? -17.861 19.096 -11.752 1.00 53.94 349 PRO A O 1
ATOM 2834 N N . GLN A 1 350 ? -19.377 17.467 -11.384 1.00 53.22 350 GLN A N 1
ATOM 2835 C CA . GLN A 1 350 ? -20.516 18.147 -11.997 1.00 53.22 350 GLN A CA 1
ATOM 2836 C C . GLN A 1 350 ? -20.980 19.299 -11.088 1.00 53.22 350 GLN A C 1
ATOM 2838 O O . GLN A 1 350 ? -21.087 19.097 -9.875 1.00 53.22 350 GLN A O 1
ATOM 2843 N N . PRO A 1 351 ? -21.280 20.485 -11.642 1.00 57.75 351 PRO A N 1
ATOM 2844 C CA . PRO A 1 351 ? -21.948 21.539 -10.894 1.00 57.75 351 PRO A CA 1
ATOM 2845 C C . PRO A 1 351 ? -23.401 21.124 -10.634 1.00 57.75 351 PRO A C 1
ATOM 2847 O O . PRO A 1 351 ? -24.115 20.728 -11.554 1.00 57.75 351 PRO A O 1
ATOM 2850 N N . LYS A 1 352 ? -23.820 21.188 -9.367 1.00 54.34 352 LYS A N 1
ATOM 2851 C CA . LYS A 1 352 ? -25.230 21.075 -8.984 1.00 54.34 352 LYS A CA 1
ATOM 2852 C C . LYS A 1 352 ? -25.965 22.331 -9.461 1.00 54.34 352 LYS A C 1
ATOM 2854 O O . LYS A 1 352 ? -25.460 23.433 -9.244 1.00 54.34 352 LYS A O 1
ATOM 2859 N N . ALA A 1 353 ? -27.099 22.123 -10.124 1.00 64.38 353 ALA A N 1
ATOM 2860 C CA . ALA A 1 353 ? -28.108 23.143 -10.394 1.00 64.38 353 ALA A CA 1
ATOM 2861 C C . ALA A 1 353 ? -29.010 23.328 -9.170 1.00 64.38 353 ALA A C 1
ATOM 2863 O O . ALA A 1 353 ? -29.200 22.321 -8.442 1.00 64.38 353 ALA A O 1
#

Secondary structure (DSSP, 8-state):
--PPP-TTSSSHHHHTTT------------S-----------S---STT---------S-PPP--TTS--HHHHHHHHHHHHHHHHHHHHHHHHHHHHHHHHHHHHHHHHHHHHHHHHHHHHHHHHHHHHHHHHHHHHHHHHHHHHHHHHHHHHHHHHHHHHHHHHHHHHHHHHHHHHHHTTT------TTHHHHHHHHHHHHHHHHHHHHHHHHHHHHHHHHHHHHHHHHHHHHHHHHHHHHHHHHHHHHHHHHHHHHHHHHHHHHHHHHHHHHHHHHHHHHHHHHHHHHHHHHHHH---HHHHHHHHHHHHHHHHHHHHHHHHHHHHHHTTS-------------PPPPP-

Sequence (353 aa):
MMASPDSTNYTEYAEAIDEAEPITGTFEPSTDAMVQPARSERQRANPRGRQQIHPRHTDLLPPLESDTTSPKIARQVAVMREENRRLRNELVEQRAEVQRLSKQYTVARMQTEQEIRAIHRGHQGEIEQYQSHLRDMLDEHRQLQETNRQLELRYQNLYHSFQNTVEEEAQKLVSEAASTVILSPERTPALLQGVVKTLQLQVKQEGDSQVSQALYLTRSAHDKTRRLEQDLERERQQVAAEREKLIAMQNNVREQAELRYKTLQARLRGRWVMALTLMTSALLLLLPLLQSIFFYSFKFPLQISLFAPIILCIAIAAIFAYLRSNVGPYYSSAPRKVPATAKPEQKKPQPKA

Radius of gyration: 49.91 Å; chains: 1; bounding box: 108×59×137 Å

pLDDT: mean 76.64, std 20.91, range [31.22, 98.31]

Foldseek 3Di:
DDDDDDPPPPVVVVVVVVPPPPPPPPPPPPDDPPDDDDDDPPDDDDPVPPPPPPPPPPVCPDPPPDDDDDVVVVVVVVVVSVVVVVVVVVVVVVVVVVVVVVVVVVVVVVVVVVVVVVVVVVVVVVVVVVVVVVVVVVVVVVVVVVVVVVVVVVVVVVVVVVVVVCVVVVVVVVVVCVVCVVPDDDDDDPPVVVVVVVVVVVVVVVVVVVVVVVVVVVVVVVVVVVVVVVVVVVVVVVVVVVVVVVVVVVVVVVVVVVVVVVVVVVVVVVVVVVVVVVLVVVLVVVLVVQLCCCCPVVVDPNVCSNVVSVVVSVVVVVVVVVVVVVCVVVVVPDDDDDDPDDDDDPDDDDDDD